Protein AF-A0AAW4CC46-F1 (afdb_monomer)

Mean predicted aligned error: 6.36 Å

Secondary structure (DSSP, 8-state):
----HHHHHHHHHHHHHHHHHHT--SPPPHHHHHHHHHHHS-TTTTS-HHHHHHHHHHHHHHTEEE-TTS-EEE--TTTTTTHHHHHHHHHHHHHHHTT--TT-S-HHHHHHHHHHHTTSS-HHHHHS-TTSPPPPTT-EEEEE-HHHHHHHHHH-----EEGGGGG-TTS-TTT---TTEEEEEEE-HHHHHHT--EEEETTEEEE-BTTEEEEEEE----EE---BSS--TTHHHHTT-SEEEEES-HHHHHHHHHHHHHHH-TT------PPEEE-TTTSPPPSS-GGGEEETTS-----

Solvent-accessible surface area (backbone atoms only — not comparable to full-atom values): 17488 Å² total; per-residue (Å²): 115,85,78,50,76,64,55,53,53,46,54,50,50,31,53,49,48,44,54,58,60,70,69,47,88,63,85,73,53,72,69,54,47,45,49,44,56,33,53,77,56,51,59,62,73,57,50,56,69,65,62,51,50,53,50,45,37,27,50,54,57,52,33,48,40,36,45,64,86,61,44,87,35,70,48,72,41,51,68,75,87,28,48,57,46,46,52,48,50,45,45,49,53,50,38,55,69,68,67,68,56,91,71,64,76,52,70,67,48,51,51,56,59,46,58,48,46,70,83,51,78,33,63,19,38,80,76,43,43,75,84,54,74,84,75,53,93,47,23,34,33,36,75,29,44,51,70,60,42,46,36,34,71,78,70,67,51,76,81,66,47,50,34,69,64,31,60,44,86,90,49,51,73,59,56,35,38,62,61,38,55,48,68,34,31,47,74,35,38,71,49,34,72,75,49,45,55,60,48,86,49,100,90,45,78,43,60,49,56,57,22,18,33,79,43,77,48,78,54,76,83,47,72,49,77,85,66,18,45,44,93,57,36,47,49,28,65,54,63,69,22,80,35,72,42,78,40,75,49,41,67,63,48,50,52,54,50,50,53,54,49,38,71,78,38,71,91,58,88,87,86,87,79,77,72,42,71,42,44,38,65,83,47,74,93,61,99,68,66,61,85,34,48,40,62,47,71,43,61,74,70,42,106

pLDDT: mean 87.3, std 10.01, range [38.78, 96.62]

Sequence (303 aa):
MKFSGRDRIQLLSYQYHINKLQLKTARLSATEQWQLDYCKSPYLFLEEKNTILERLSDIFTNSLDIDAKGEISFKPLIENEHRLARIFTEVFFEAQGKGILDGGPNKQSLEQINAYYKNGEPIGIKMFDESFPNLSDNSLVKFSQKEFINDMHQLGRFRISPASFYKQGSLLKAIKDLEMNRNYRIKAIKEAIRGEQFVDFNAGKAEIINGIIPIEIIMNDYFLFSSCKNISRRMPTDFDANSALIIKDKKQFIERFKNKLLTKHPGWEFIEKDVYYYDPYNDLPTEFNQEFCKHLSYPPVSG

Foldseek 3Di:
DDDDPLLVVLLVVLVVLLVVLVPDPDDDDPLSVLSNVCSVAVLCSLPDLVVLLLQLLLLVLLQWFQDLVRDIDGDPCPPPNNVSVSSNSSSVVNNVSVVNCVPPRPPVSVVLVCLQCVPHRGLLNVVAHPPRDWADLQKWKDFAAPVQLCCCPVVVDDDWDKLVVLCDPVAFLQSNFPLFKDKAWEFQQVCVVVVHQWDADPVGTFGQDSRTGIDMGGHDIDIDDDIASTRTRSCCSRHVGNDMDMGRGNPVVLVVVVVVVCVVVVPDDDDDDAAAADERYPDDDDPPDSSRYGHSSHHDRHD

Nearest PDB structures (foldseek):
  7fii-assembly1_R  TM=3.258E-01  e=4.184E+00  Homo sapiens
  4dxj-assembly2_C  TM=2.266E-01  e=2.666E+00  Trypanosoma cruzi
  5qpj-assembly1_A  TM=2.329E-01  e=5.545E+00  Trypanosoma cruzi

Radius of gyration: 22.14 Å; Cα contacts (8 Å, |Δi|>4): 419; chains: 1; bounding box: 55×42×64 Å

Structure (mmCIF, N/CA/C/O backbone):
data_AF-A0AAW4CC46-F1
#
_entry.id   AF-A0AAW4CC46-F1
#
loop_
_atom_site.group_PDB
_atom_site.id
_atom_site.type_symbol
_atom_site.label_atom_id
_atom_site.label_alt_id
_atom_site.label_comp_id
_atom_site.label_asym_id
_atom_site.label_entity_id
_atom_site.label_seq_id
_atom_site.pdbx_PDB_ins_code
_atom_site.Cartn_x
_atom_site.Cartn_y
_atom_site.Cartn_z
_atom_site.occupancy
_atom_site.B_iso_or_equiv
_atom_site.auth_seq_id
_atom_site.auth_comp_id
_atom_site.auth_asym_id
_atom_site.auth_atom_id
_atom_site.pdbx_PDB_model_num
ATOM 1 N N . MET A 1 1 ? -20.965 -11.903 22.360 1.00 63.69 1 MET A N 1
ATOM 2 C CA . MET A 1 1 ? -19.566 -11.577 22.732 1.00 63.69 1 MET A CA 1
ATOM 3 C C . MET A 1 1 ? -19.549 -11.008 24.154 1.00 63.69 1 MET A C 1
ATOM 5 O O . MET A 1 1 ? -20.411 -10.192 24.456 1.00 63.69 1 MET A O 1
ATOM 9 N N . LYS A 1 2 ? -18.662 -11.452 25.060 1.00 72.62 2 LYS A N 1
ATOM 10 C CA . LYS A 1 2 ? -18.516 -10.834 26.396 1.00 72.62 2 LYS A CA 1
ATOM 11 C C . LYS A 1 2 ? -17.356 -9.840 26.353 1.00 72.62 2 LYS A C 1
ATOM 13 O O . LYS A 1 2 ? -16.212 -10.266 26.278 1.00 72.62 2 LYS A O 1
ATOM 18 N N . PHE A 1 3 ? -17.660 -8.545 26.415 1.00 80.94 3 PHE A N 1
ATOM 19 C CA . PHE A 1 3 ? -16.644 -7.492 26.492 1.00 80.94 3 PHE A CA 1
ATOM 20 C C . PHE A 1 3 ? -15.830 -7.589 27.779 1.00 80.94 3 PHE A C 1
ATOM 22 O O . PHE A 1 3 ? -16.398 -7.723 28.871 1.00 80.94 3 PHE A O 1
ATOM 29 N N . SER A 1 4 ? -14.512 -7.470 27.642 1.00 83.31 4 SER A N 1
ATOM 30 C CA . SER A 1 4 ? -13.588 -7.357 28.762 1.00 83.31 4 SER A CA 1
ATOM 31 C C . SER A 1 4 ? -13.815 -6.047 29.533 1.00 83.31 4 SER A C 1
ATOM 33 O O . SER A 1 4 ? -14.451 -5.106 29.049 1.00 83.31 4 SER A O 1
ATOM 35 N N . GLY A 1 5 ? -13.276 -5.949 30.753 1.00 83.12 5 GLY A N 1
ATOM 36 C CA . GLY A 1 5 ? -13.293 -4.686 31.501 1.00 83.12 5 GLY A CA 1
ATOM 37 C C . GLY A 1 5 ? -12.588 -3.547 30.751 1.00 83.12 5 GLY A C 1
ATOM 38 O O . GLY A 1 5 ? -13.043 -2.408 30.806 1.00 83.12 5 GLY A O 1
ATOM 39 N N . ARG A 1 6 ? -11.528 -3.860 29.992 1.00 82.62 6 ARG A N 1
ATOM 40 C CA . ARG A 1 6 ? -10.796 -2.883 29.172 1.00 82.62 6 ARG A CA 1
ATOM 41 C C . ARG A 1 6 ? -11.622 -2.407 27.979 1.00 82.62 6 ARG A C 1
ATOM 43 O O . ARG A 1 6 ? -11.654 -1.210 27.718 1.00 82.62 6 ARG A O 1
ATOM 50 N N . ASP A 1 7 ? -12.351 -3.312 27.335 1.00 85.88 7 ASP A N 1
ATOM 51 C CA . ASP A 1 7 ? -13.204 -3.000 26.180 1.00 85.88 7 ASP A CA 1
ATOM 52 C C . ASP A 1 7 ? -14.281 -1.978 26.566 1.00 85.88 7 ASP A C 1
ATOM 54 O O . ASP A 1 7 ? -14.523 -1.005 25.856 1.00 85.88 7 ASP A O 1
ATOM 58 N N . ARG A 1 8 ? -14.888 -2.147 27.749 1.00 88.00 8 ARG A N 1
ATOM 59 C CA . ARG A 1 8 ? -15.881 -1.199 28.278 1.00 88.00 8 ARG A CA 1
ATOM 60 C C . ARG A 1 8 ? -15.275 0.172 28.566 1.00 88.00 8 ARG A C 1
ATOM 62 O O . ARG A 1 8 ? -15.899 1.181 28.256 1.00 88.00 8 ARG A O 1
ATOM 69 N N . ILE A 1 9 ? -14.070 0.216 29.138 1.00 89.56 9 ILE A N 1
ATOM 70 C CA . ILE A 1 9 ? -13.352 1.474 29.398 1.00 89.56 9 ILE A CA 1
ATOM 71 C C . ILE A 1 9 ? -13.054 2.201 28.081 1.00 89.56 9 ILE A C 1
ATOM 73 O O . ILE A 1 9 ? -13.243 3.412 27.996 1.00 89.56 9 ILE A O 1
ATOM 77 N N . GLN A 1 10 ? -12.644 1.471 27.045 1.00 90.06 10 GLN A N 1
ATOM 78 C CA . GLN A 1 10 ? -12.365 2.047 25.732 1.00 90.06 10 GLN A CA 1
ATOM 79 C C . GLN A 1 10 ? -13.646 2.560 25.042 1.00 90.06 10 GLN A C 1
ATOM 81 O O . GLN A 1 10 ? -13.651 3.668 24.516 1.00 90.06 10 GLN A O 1
ATOM 86 N N . LEU A 1 11 ? -14.774 1.847 25.128 1.00 91.12 11 LEU A N 1
ATOM 87 C CA . LEU A 1 11 ? -16.059 2.362 24.625 1.00 91.12 11 LEU A CA 1
ATOM 88 C C . LEU A 1 11 ? -16.499 3.647 25.348 1.00 91.12 11 LEU A C 1
ATOM 90 O O . LEU A 1 11 ? -16.974 4.590 24.712 1.00 91.12 11 LEU A O 1
ATOM 94 N N . LEU A 1 12 ? -16.308 3.717 26.670 1.00 92.69 12 LEU A N 1
ATOM 95 C CA . LEU A 1 12 ? -16.566 4.937 27.441 1.00 92.69 12 LEU A CA 1
ATOM 96 C C . LEU A 1 12 ? -15.640 6.085 27.017 1.00 92.69 12 LEU A C 1
ATOM 98 O O . LEU A 1 12 ? -16.081 7.234 26.957 1.00 92.69 12 LEU A O 1
ATOM 102 N N . SER A 1 13 ? -14.378 5.791 26.687 1.00 92.56 13 SER A N 1
ATOM 103 C CA . SER A 1 13 ? -13.433 6.805 26.215 1.00 92.56 13 SER A CA 1
ATOM 104 C C . SER A 1 13 ? -13.829 7.365 24.845 1.00 92.56 13 SER A C 1
ATOM 106 O O . SER A 1 13 ? -13.720 8.579 24.648 1.00 92.56 13 SER A O 1
ATOM 108 N N . TYR A 1 14 ? -14.370 6.541 23.938 1.00 94.50 14 TYR A N 1
ATOM 109 C CA . TYR A 1 14 ? -14.947 7.019 22.677 1.00 94.50 14 TYR A CA 1
ATOM 110 C C . TYR A 1 14 ? -16.154 7.924 22.917 1.00 94.50 14 TYR A C 1
ATOM 112 O O . TYR A 1 14 ? -16.209 9.018 22.358 1.00 94.50 14 TYR A O 1
ATOM 120 N N . GLN A 1 15 ? -17.094 7.524 23.781 1.00 94.56 15 GLN A N 1
ATOM 121 C CA . GLN A 1 15 ? -18.268 8.349 24.084 1.00 94.56 15 GLN A CA 1
ATOM 122 C C . GLN A 1 15 ? -17.869 9.699 24.693 1.00 94.56 15 GLN A C 1
ATO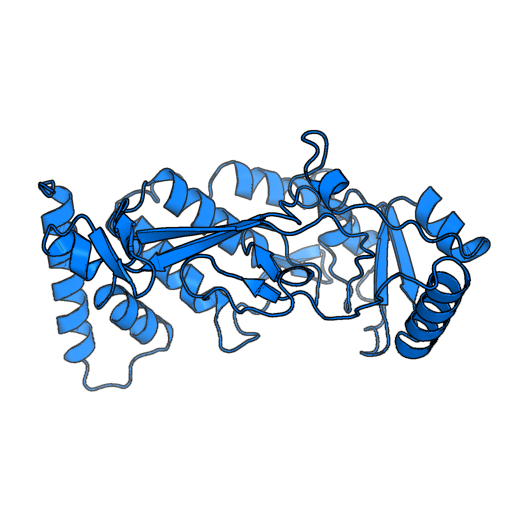M 124 O O . GLN A 1 15 ? -18.422 10.739 24.332 1.00 94.56 15 GLN A O 1
ATOM 129 N N . TYR A 1 16 ? -16.875 9.698 25.583 1.00 94.56 16 TYR A N 1
ATOM 130 C CA . TYR A 1 16 ? -16.306 10.924 26.131 1.00 94.56 16 TYR A CA 1
ATOM 131 C C . TYR A 1 16 ? -15.704 11.817 25.036 1.00 94.56 16 TYR A C 1
ATOM 133 O O . TYR A 1 16 ? -15.977 13.017 25.018 1.00 94.56 16 TYR A O 1
ATOM 141 N N . HIS A 1 17 ? -14.934 11.251 24.099 1.00 93.25 17 HIS A N 1
ATOM 142 C CA . HIS A 1 17 ? -14.365 12.003 22.976 1.00 93.25 17 HIS A CA 1
ATOM 143 C C . HIS A 1 17 ? -15.441 12.581 22.055 1.00 93.25 17 HIS A C 1
ATOM 145 O O . HIS A 1 17 ? -15.350 13.755 21.697 1.00 93.25 17 HIS A O 1
ATOM 151 N N . ILE A 1 18 ? -16.479 11.804 21.727 1.00 95.38 18 ILE A N 1
ATOM 152 C CA . ILE A 1 18 ? -17.626 12.270 20.936 1.00 95.38 18 ILE A CA 1
ATOM 153 C C . ILE A 1 18 ? -18.256 13.490 21.607 1.00 95.38 18 ILE A C 1
ATOM 155 O O . ILE A 1 18 ? -18.346 14.548 20.985 1.00 95.38 18 ILE A O 1
ATOM 159 N N . ASN A 1 19 ? -18.611 13.374 22.890 1.00 95.06 19 ASN A N 1
ATOM 160 C CA . ASN A 1 19 ? -19.242 14.461 23.637 1.00 95.06 19 ASN A CA 1
ATOM 161 C C . ASN A 1 19 ? -18.329 15.694 23.700 1.00 95.06 19 ASN A C 1
ATOM 163 O O . ASN A 1 19 ? -18.763 16.810 23.426 1.00 95.06 19 ASN A O 1
ATOM 167 N N . LYS A 1 20 ? -17.041 15.499 24.010 1.00 94.69 20 LYS A N 1
ATOM 168 C CA . LYS A 1 20 ? -16.050 16.578 24.098 1.00 94.69 20 LYS A CA 1
ATOM 169 C C . LYS A 1 20 ? -15.911 17.344 22.781 1.00 94.69 20 LYS A C 1
ATOM 171 O O . LYS A 1 20 ? -15.826 18.569 22.805 1.00 94.69 20 LYS A O 1
ATOM 176 N N . LEU A 1 21 ? -15.857 16.642 21.648 1.00 93.06 21 LEU A N 1
ATOM 177 C CA . LEU A 1 21 ? -15.690 17.265 20.334 1.00 93.06 21 LEU A CA 1
ATOM 178 C C . LEU A 1 21 ? -16.988 17.905 19.829 1.00 93.06 21 LEU A C 1
ATOM 180 O O . LEU A 1 21 ? -16.927 18.973 19.232 1.00 93.06 21 LEU A O 1
ATOM 184 N N . GLN A 1 22 ? -18.156 17.326 20.119 1.00 91.75 22 GLN A N 1
ATOM 185 C CA . GLN A 1 22 ? -19.454 17.918 19.765 1.00 91.75 22 GLN A CA 1
ATOM 186 C C . GLN A 1 22 ? -19.775 19.194 20.554 1.00 91.75 22 GLN A C 1
ATOM 188 O O . GLN A 1 22 ? -20.479 20.061 20.047 1.00 91.75 22 GLN A O 1
ATOM 193 N N . LEU A 1 23 ? -19.255 19.325 21.778 1.00 91.94 23 LEU A N 1
ATOM 194 C CA . LEU A 1 23 ? -19.418 20.527 22.604 1.00 91.94 23 LEU A CA 1
ATOM 195 C C . LEU A 1 23 ? -18.513 21.690 22.173 1.00 91.94 23 LEU A C 1
ATOM 197 O O . LEU A 1 23 ? -18.671 22.804 22.677 1.00 91.94 23 LEU A O 1
ATOM 201 N N . LYS A 1 24 ? -17.557 21.468 21.261 1.00 90.31 24 LYS A N 1
ATOM 202 C CA . LYS A 1 24 ? -16.747 22.562 20.726 1.00 90.31 24 LYS A CA 1
ATOM 203 C C . LYS A 1 24 ? -17.616 23.466 19.858 1.00 90.31 24 LYS A C 1
ATOM 205 O O . LYS A 1 24 ? -18.160 23.049 18.845 1.00 90.31 24 LYS A O 1
ATOM 210 N N . THR A 1 25 ? -17.692 24.734 20.246 1.00 74.56 25 THR A N 1
ATOM 211 C CA . THR A 1 25 ? -18.362 25.792 19.477 1.00 74.56 25 THR A CA 1
ATOM 212 C C . THR A 1 25 ? -17.530 26.266 18.283 1.00 74.56 25 THR A C 1
ATOM 214 O O . THR A 1 25 ? -18.075 26.807 17.324 1.00 74.56 25 THR A O 1
ATOM 217 N N . ALA A 1 26 ? -16.210 26.058 18.324 1.00 85.81 26 ALA A N 1
ATOM 218 C CA . ALA A 1 26 ? -15.299 26.336 17.220 1.00 85.81 26 ALA A CA 1
ATOM 219 C C . ALA A 1 26 ? -15.309 25.208 16.176 1.00 85.81 26 ALA A C 1
ATOM 221 O O . ALA A 1 26 ? -15.549 24.044 16.498 1.00 85.81 26 ALA A O 1
ATOM 222 N N . ARG A 1 27 ? -14.982 25.550 14.923 1.00 90.69 27 ARG A N 1
ATOM 223 C CA . ARG A 1 27 ? -14.818 24.573 13.838 1.00 90.69 27 ARG A CA 1
ATOM 224 C C . ARG A 1 27 ? -13.721 23.563 14.198 1.00 90.69 27 ARG A C 1
ATOM 226 O O . ARG A 1 27 ? -12.609 23.965 14.533 1.00 90.69 27 ARG A O 1
ATOM 233 N N . LEU A 1 28 ? -14.034 22.272 14.090 1.00 91.88 28 LEU A N 1
ATOM 234 C CA . LEU A 1 28 ? -13.069 21.191 14.299 1.00 91.88 28 LEU A CA 1
ATOM 235 C C . LEU A 1 28 ? -11.972 21.225 13.229 1.00 91.88 28 LEU A C 1
ATOM 237 O O . LEU A 1 28 ? -12.244 21.471 12.049 1.00 91.88 28 LEU A O 1
ATOM 241 N N . SER A 1 29 ? -10.736 20.948 13.640 1.00 91.81 29 SER A N 1
ATOM 242 C CA . SER A 1 29 ? -9.653 20.637 12.703 1.00 91.81 29 SER A CA 1
ATOM 243 C C . SER A 1 29 ? -9.929 19.320 11.963 1.00 91.81 29 SER A C 1
ATOM 245 O O . SER A 1 29 ? -10.740 18.504 12.404 1.00 91.81 29 SER A O 1
ATOM 247 N N . ALA A 1 30 ? -9.235 19.083 10.845 1.00 89.62 30 ALA A N 1
ATOM 248 C CA . ALA A 1 30 ? -9.392 17.848 10.071 1.00 89.62 30 ALA A CA 1
ATOM 249 C C . ALA A 1 30 ? -9.120 16.593 10.922 1.00 89.62 30 ALA A C 1
ATOM 251 O O . ALA A 1 30 ? -9.930 15.671 10.936 1.00 89.62 30 ALA A O 1
ATOM 252 N N . THR A 1 31 ? -8.041 16.599 11.711 1.00 90.88 31 THR A N 1
ATOM 253 C CA . THR A 1 31 ? -7.683 15.504 12.624 1.00 90.88 31 THR A CA 1
ATOM 254 C C . THR A 1 31 ? -8.768 15.241 13.666 1.00 90.88 31 THR A C 1
ATOM 256 O O . THR A 1 31 ? -9.116 14.089 13.913 1.00 90.88 31 THR A O 1
ATOM 259 N N . GLU A 1 32 ? -9.340 16.290 14.261 1.00 93.62 32 GLU A N 1
ATOM 260 C CA . GLU A 1 32 ? -10.426 16.147 15.238 1.00 93.62 32 GLU A CA 1
ATOM 261 C C . GLU A 1 32 ? -11.702 15.608 14.595 1.00 93.62 32 GLU A C 1
ATOM 263 O O . GLU A 1 32 ? -12.385 14.778 15.192 1.00 93.62 32 GLU A O 1
ATOM 268 N N . GLN A 1 33 ? -12.008 16.042 13.372 1.00 94.06 33 GLN A N 1
ATOM 269 C CA . GLN A 1 33 ? -13.139 15.519 12.617 1.00 94.06 33 GLN A CA 1
ATOM 270 C C . GLN A 1 33 ? -12.960 14.021 12.326 1.00 94.06 33 GLN A C 1
ATOM 272 O O . GLN A 1 33 ? -13.878 13.241 12.567 1.00 94.06 33 GLN A O 1
ATOM 277 N N . TRP A 1 34 ? -11.769 13.591 11.900 1.00 94.12 34 TRP A N 1
ATOM 278 C CA . TRP A 1 34 ? -11.472 12.174 11.665 1.00 94.12 34 TRP A CA 1
ATOM 279 C C . TRP A 1 34 ? -11.545 11.335 12.942 1.00 94.12 34 TRP A C 1
ATOM 281 O O . TRP A 1 34 ? -12.131 10.256 12.931 1.00 94.12 34 TRP A O 1
ATOM 291 N N . GLN A 1 35 ? -11.019 11.836 14.064 1.00 95.00 35 GLN A N 1
ATOM 292 C CA . GLN A 1 35 ? -11.146 11.169 15.365 1.00 95.00 35 GLN A CA 1
ATOM 293 C C . GLN A 1 35 ? -12.608 11.045 15.802 1.00 95.00 35 GLN A C 1
ATOM 295 O O . GLN A 1 35 ? -13.017 9.995 16.300 1.00 95.00 35 GLN A O 1
ATOM 300 N N . LEU A 1 36 ? -13.406 12.099 15.604 1.00 95.38 36 LEU A N 1
ATOM 301 C CA . LEU A 1 36 ? -14.836 12.084 15.896 1.00 95.38 36 LEU A CA 1
ATOM 302 C C . LEU A 1 36 ? -15.560 11.028 15.052 1.00 95.38 36 LEU A C 1
ATOM 304 O O . LEU A 1 36 ? -16.352 10.253 15.589 1.00 95.38 36 LEU A O 1
ATOM 308 N N . ASP A 1 37 ? -15.295 10.986 13.749 1.00 93.75 37 ASP A N 1
ATOM 309 C CA . ASP A 1 37 ? -15.943 10.042 12.839 1.00 93.75 37 ASP A CA 1
ATOM 310 C C . ASP A 1 37 ? -15.505 8.597 13.105 1.00 93.75 37 ASP A C 1
ATOM 312 O O . ASP A 1 37 ? -16.347 7.695 13.098 1.00 93.75 37 ASP A O 1
ATOM 316 N N . TYR A 1 38 ? -14.239 8.386 13.474 1.00 95.62 38 TYR A N 1
ATOM 317 C CA . TYR A 1 38 ? -13.755 7.103 13.971 1.00 95.62 38 TYR A CA 1
ATOM 318 C C . TYR A 1 38 ? -14.480 6.668 15.245 1.00 95.62 38 TYR A C 1
ATOM 320 O O . TYR A 1 38 ? -15.003 5.561 15.299 1.00 95.62 38 TYR A O 1
ATOM 328 N N . CYS A 1 39 ? -14.593 7.539 16.255 1.00 95.19 39 CYS A N 1
ATOM 329 C CA . CYS A 1 39 ? -15.273 7.199 17.509 1.00 95.19 39 CYS A CA 1
ATOM 330 C C . CYS A 1 39 ? -16.750 6.823 17.297 1.00 95.19 39 CYS A C 1
ATOM 332 O O . CYS A 1 39 ? -17.277 5.983 18.024 1.00 95.19 39 CYS A O 1
ATOM 334 N N . LYS A 1 40 ? -17.427 7.411 16.298 1.00 92.81 40 LYS A N 1
ATOM 335 C CA . LYS A 1 40 ? -18.813 7.051 15.936 1.00 92.81 40 LYS A CA 1
ATOM 336 C C . LYS A 1 40 ? -18.928 5.668 15.285 1.00 92.81 40 LYS A C 1
ATOM 338 O O . LYS A 1 40 ? -20.020 5.096 15.255 1.00 92.81 40 LYS A O 1
ATOM 343 N N . SER A 1 41 ? -17.843 5.149 14.713 1.00 92.12 41 SER A N 1
ATOM 344 C CA . SER A 1 41 ? -17.806 3.853 14.034 1.00 92.12 41 SER A CA 1
ATOM 345 C C . SER A 1 41 ? -16.407 3.216 14.135 1.00 92.12 41 SER A C 1
ATOM 347 O O . SER A 1 41 ? -15.717 3.113 13.113 1.00 92.12 41 SER A O 1
ATOM 349 N N . PRO A 1 42 ? -15.981 2.776 15.339 1.00 94.75 42 PRO A N 1
ATOM 350 C CA . PRO A 1 42 ? -14.594 2.408 15.626 1.00 94.75 42 PRO A CA 1
ATOM 351 C C . PRO A 1 42 ? -14.278 1.015 15.074 1.00 94.75 42 PRO A C 1
ATOM 353 O O . PRO A 1 42 ? -14.264 0.015 15.785 1.00 94.75 42 PRO A O 1
ATOM 356 N N . TYR A 1 43 ? -14.067 0.933 13.765 1.00 94.31 43 TYR A N 1
ATOM 357 C CA . TYR A 1 43 ? -13.997 -0.331 13.030 1.00 94.31 43 TYR A CA 1
ATOM 358 C C . TYR A 1 43 ? -12.791 -1.217 13.383 1.00 94.31 43 TYR A C 1
ATOM 360 O O . TYR A 1 43 ? -12.787 -2.385 13.015 1.00 94.31 43 TYR A O 1
ATOM 368 N N . LEU A 1 44 ? -11.794 -0.693 14.104 1.00 95.38 44 LEU A N 1
ATOM 369 C CA . LEU A 1 44 ? -10.646 -1.457 14.613 1.00 95.38 44 LEU A CA 1
ATOM 370 C C . LEU A 1 44 ? -10.805 -1.843 16.094 1.00 95.38 44 LEU A C 1
ATOM 372 O O . LEU A 1 44 ? -9.907 -2.445 16.676 1.00 95.38 44 LEU A O 1
ATOM 376 N N . PHE A 1 45 ? -11.935 -1.514 16.726 1.00 95.12 45 PHE A N 1
ATOM 377 C CA . PHE A 1 45 ? -12.149 -1.745 18.155 1.00 95.12 45 PHE A CA 1
ATOM 378 C C . PHE A 1 45 ? -12.013 -3.220 18.553 1.00 95.12 45 PHE A C 1
ATOM 380 O O . PHE A 1 45 ? -11.448 -3.528 19.602 1.00 95.12 45 PHE A O 1
ATOM 387 N N . LEU A 1 46 ? -12.513 -4.129 17.719 1.00 93.94 46 LEU A N 1
ATOM 388 C CA . LEU A 1 46 ? -12.449 -5.571 17.957 1.00 93.94 46 LEU A CA 1
ATOM 389 C C . LEU A 1 46 ? -11.238 -6.241 17.298 1.00 93.94 46 LEU A C 1
ATOM 391 O O . LEU A 1 46 ? -11.119 -7.460 17.372 1.00 93.94 46 LEU A O 1
ATOM 395 N N . GLU A 1 47 ? -10.353 -5.472 16.661 1.00 92.88 47 GLU A N 1
ATOM 396 C CA . GLU A 1 47 ? -9.187 -6.043 16.000 1.00 92.88 47 GLU A CA 1
ATOM 397 C C . GLU A 1 47 ? -8.077 -6.446 16.966 1.00 92.88 47 GLU A C 1
ATOM 399 O O . GLU A 1 47 ? -7.873 -5.859 18.037 1.00 92.88 47 GLU A O 1
ATOM 404 N N . GLU A 1 48 ? -7.303 -7.425 16.511 1.00 91.38 48 GLU A N 1
ATOM 405 C CA . GLU A 1 48 ? -6.117 -7.897 17.197 1.00 91.38 48 GLU A CA 1
ATOM 406 C C . GLU A 1 48 ? -5.026 -6.826 17.219 1.00 91.38 48 GLU A C 1
ATOM 408 O 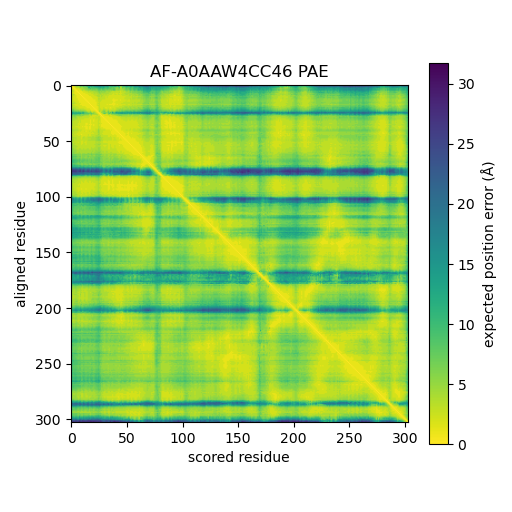O . GLU A 1 48 ? -4.777 -6.098 16.252 1.00 91.38 48 GLU A O 1
ATOM 413 N N . LYS A 1 49 ? -4.311 -6.766 18.344 1.00 90.75 49 LYS A N 1
ATOM 414 C CA . LYS A 1 49 ? -3.260 -5.765 18.582 1.00 90.75 49 LYS A CA 1
ATOM 415 C C . LYS A 1 49 ? -2.178 -5.792 17.504 1.00 90.75 49 LYS A C 1
ATOM 417 O O . LYS A 1 49 ? -1.751 -4.737 17.045 1.00 90.75 49 LYS A O 1
ATOM 422 N N . ASN A 1 50 ? -1.754 -6.990 17.099 1.00 88.81 50 ASN A N 1
ATOM 423 C CA . ASN A 1 50 ? -0.720 -7.158 16.080 1.00 88.81 50 ASN A CA 1
ATOM 424 C C . ASN A 1 50 ? -1.183 -6.610 14.730 1.00 88.81 50 ASN A C 1
ATOM 426 O O . ASN A 1 50 ? -0.429 -5.877 14.102 1.00 88.81 50 ASN A O 1
ATOM 430 N N . THR A 1 51 ? -2.437 -6.854 14.340 1.00 90.06 51 THR A N 1
ATOM 431 C CA . THR A 1 51 ? -2.989 -6.328 13.087 1.00 90.06 51 THR A CA 1
ATOM 432 C C . THR A 1 51 ? -3.013 -4.801 13.068 1.00 90.06 51 THR A C 1
ATOM 434 O O . THR A 1 51 ? -2.691 -4.182 12.056 1.00 90.06 51 THR A O 1
ATOM 437 N N . ILE A 1 52 ? -3.357 -4.169 14.196 1.00 92.12 52 ILE A N 1
ATOM 438 C CA . ILE A 1 52 ? -3.343 -2.704 14.328 1.00 92.12 52 ILE A CA 1
ATOM 439 C C . ILE A 1 52 ? -1.911 -2.162 14.208 1.00 92.12 52 ILE A C 1
ATOM 441 O O . ILE A 1 52 ? -1.692 -1.170 13.515 1.00 92.12 52 ILE A O 1
ATOM 445 N N . LEU A 1 53 ? -0.930 -2.815 14.841 1.00 90.06 53 LEU A N 1
ATOM 446 C CA . LEU A 1 53 ? 0.477 -2.403 14.788 1.00 90.06 53 LEU A CA 1
ATOM 447 C C . LEU A 1 53 ? 1.116 -2.611 13.411 1.00 90.06 53 LEU A C 1
ATOM 449 O O . LEU A 1 53 ? 1.853 -1.741 12.949 1.00 90.06 53 LEU A O 1
ATOM 453 N N . GLU A 1 54 ? 0.833 -3.731 12.748 1.00 88.19 54 GLU A N 1
ATOM 454 C CA . GLU A 1 54 ? 1.263 -3.992 11.370 1.00 88.19 54 GLU A CA 1
ATOM 455 C C . GLU A 1 54 ? 0.690 -2.940 10.424 1.00 88.19 54 GLU A C 1
ATOM 457 O O . GLU A 1 54 ? 1.432 -2.301 9.683 1.00 88.19 54 GLU A O 1
ATOM 462 N N . ARG A 1 55 ? -0.611 -2.659 10.537 1.00 89.94 55 ARG A N 1
ATOM 463 C CA . ARG A 1 55 ? -1.272 -1.614 9.755 1.00 89.94 55 ARG A CA 1
ATOM 464 C C . ARG A 1 55 ? -0.679 -0.228 10.010 1.00 89.94 55 ARG A C 1
ATOM 466 O O . ARG A 1 55 ? -0.476 0.525 9.062 1.00 89.94 55 ARG A O 1
ATOM 473 N N . LEU A 1 56 ? -0.401 0.118 11.269 1.00 89.62 56 LEU A N 1
ATOM 474 C CA . LEU A 1 56 ? 0.233 1.391 11.619 1.00 89.62 56 LEU A CA 1
ATOM 475 C C . LEU A 1 56 ? 1.618 1.509 10.978 1.00 89.62 56 LEU A C 1
ATOM 477 O O . LEU A 1 56 ? 1.946 2.550 10.415 1.00 89.62 56 LEU A O 1
ATOM 481 N N . SER A 1 57 ? 2.405 0.435 11.047 1.00 87.00 57 SER A N 1
ATOM 482 C CA . SER A 1 57 ? 3.728 0.343 10.433 1.00 87.00 57 SER A CA 1
ATOM 483 C C . SER A 1 57 ? 3.671 0.497 8.922 1.00 87.00 57 SER A C 1
ATOM 485 O O . SER A 1 57 ? 4.411 1.311 8.384 1.00 87.00 57 SER A O 1
ATOM 487 N N . ASP A 1 58 ? 2.771 -0.221 8.258 1.00 86.69 58 ASP A N 1
ATOM 488 C CA . ASP A 1 58 ? 2.594 -0.154 6.813 1.00 86.69 58 ASP A CA 1
ATOM 489 C C . ASP A 1 58 ? 2.214 1.259 6.349 1.00 86.69 58 ASP A C 1
ATOM 491 O O . ASP A 1 58 ? 2.816 1.797 5.423 1.00 86.69 58 ASP A O 1
ATOM 495 N N . ILE A 1 59 ? 1.251 1.905 7.018 1.00 87.38 59 ILE A N 1
ATOM 496 C CA . ILE A 1 59 ? 0.862 3.285 6.690 1.00 87.38 59 ILE A CA 1
ATOM 497 C C . ILE A 1 59 ? 2.033 4.230 6.936 1.00 87.38 59 ILE A C 1
ATOM 499 O O . ILE A 1 59 ? 2.325 5.077 6.093 1.00 87.38 59 ILE A O 1
ATOM 503 N N . PHE A 1 60 ? 2.710 4.090 8.077 1.00 85.00 60 PHE A N 1
ATOM 504 C CA . PHE A 1 60 ? 3.837 4.937 8.433 1.00 85.00 60 PHE A CA 1
ATOM 505 C C . PHE A 1 60 ? 4.950 4.838 7.391 1.00 85.00 60 PHE A C 1
ATOM 507 O O . PHE A 1 60 ? 5.328 5.857 6.823 1.00 85.00 60 PHE A O 1
ATOM 514 N N . THR A 1 61 ? 5.427 3.633 7.071 1.00 84.44 61 THR A N 1
ATOM 515 C CA . THR A 1 61 ? 6.523 3.451 6.114 1.00 84.44 61 THR A CA 1
ATOM 516 C C . THR A 1 61 ? 6.127 3.846 4.699 1.00 84.44 61 THR A C 1
ATOM 518 O O . THR A 1 61 ? 6.961 4.393 3.981 1.00 84.44 61 THR A O 1
ATOM 521 N N . ASN A 1 62 ? 4.870 3.659 4.294 1.00 83.50 62 ASN A N 1
ATOM 522 C CA . ASN A 1 62 ? 4.378 4.088 2.978 1.00 83.50 62 ASN A CA 1
ATOM 523 C C . ASN A 1 62 ? 4.189 5.604 2.863 1.00 83.50 62 ASN A C 1
ATOM 525 O O . ASN A 1 62 ? 4.107 6.130 1.754 1.00 83.50 62 ASN A O 1
ATOM 529 N N . SER A 1 63 ? 4.192 6.306 3.994 1.00 82.00 63 SER A N 1
ATOM 530 C CA . SER A 1 63 ? 4.153 7.767 4.055 1.00 82.00 63 SER A CA 1
ATOM 531 C C . SER A 1 63 ? 5.538 8.410 3.981 1.00 82.00 63 SER A C 1
ATOM 533 O O . SER A 1 63 ? 5.629 9.628 3.854 1.00 82.00 63 SER A O 1
ATOM 535 N N . LEU A 1 64 ? 6.612 7.618 4.052 1.00 84.75 64 LEU A N 1
ATOM 536 C CA . LEU A 1 64 ? 7.988 8.106 3.968 1.00 84.75 64 LEU A CA 1
ATOM 537 C C . LEU A 1 64 ? 8.499 8.104 2.521 1.00 84.75 64 LEU A C 1
ATOM 539 O O . LEU A 1 64 ? 8.175 7.222 1.724 1.00 84.75 64 LEU A O 1
ATOM 543 N N . ASP A 1 65 ? 9.363 9.051 2.190 1.00 87.25 65 ASP A N 1
ATOM 544 C CA . ASP A 1 65 ? 10.246 9.009 1.024 1.00 87.25 65 ASP A CA 1
ATOM 545 C C . ASP A 1 65 ? 11.602 9.618 1.387 1.00 87.25 65 ASP A C 1
ATOM 547 O O . ASP A 1 65 ? 11.793 10.153 2.478 1.00 87.25 65 ASP A O 1
ATOM 551 N N . ILE A 1 66 ? 12.554 9.506 0.474 1.00 90.31 66 ILE A N 1
ATOM 552 C CA . ILE A 1 66 ? 13.844 10.172 0.544 1.00 90.31 66 ILE A CA 1
ATOM 553 C C . ILE A 1 66 ? 13.757 11.412 -0.347 1.00 90.31 66 ILE A C 1
ATOM 555 O O . ILE A 1 66 ? 13.460 11.308 -1.542 1.00 90.31 66 ILE A O 1
ATOM 559 N N . ASP A 1 67 ? 13.957 12.591 0.236 1.00 88.50 67 ASP A N 1
ATOM 560 C CA . ASP A 1 67 ? 13.946 13.843 -0.519 1.00 88.50 67 ASP A CA 1
ATOM 561 C C . ASP A 1 67 ? 15.227 14.022 -1.348 1.00 88.50 67 ASP A C 1
ATOM 563 O O . ASP A 1 67 ? 16.066 13.130 -1.417 1.00 88.50 67 ASP A O 1
ATOM 567 N N . ALA A 1 68 ? 15.383 15.159 -2.027 1.00 87.69 68 ALA A N 1
ATOM 568 C CA . ALA A 1 68 ? 16.554 15.406 -2.868 1.00 87.69 68 ALA A CA 1
ATOM 569 C C . ALA A 1 68 ? 17.867 15.597 -2.080 1.00 87.69 68 ALA A C 1
ATOM 571 O O . ALA A 1 68 ? 18.936 15.421 -2.659 1.00 87.69 68 ALA A O 1
ATOM 572 N N . LYS A 1 69 ? 17.784 15.872 -0.771 1.00 89.00 69 LYS A N 1
ATOM 573 C CA . LYS A 1 69 ? 18.925 16.013 0.148 1.00 89.00 69 LYS A CA 1
ATOM 574 C C . LYS A 1 69 ? 19.342 14.689 0.783 1.00 89.00 69 LYS A C 1
ATOM 576 O O . LYS A 1 69 ? 20.333 14.632 1.506 1.00 89.00 69 LYS A O 1
ATOM 581 N N . GLY A 1 70 ? 18.586 13.622 0.537 1.00 89.56 70 GLY A N 1
ATOM 582 C CA . GLY A 1 70 ? 18.814 12.326 1.163 1.00 89.56 70 GLY A CA 1
ATOM 583 C C . GLY A 1 70 ? 18.200 12.219 2.553 1.00 89.56 70 GLY A C 1
ATOM 584 O O . GLY A 1 70 ? 18.502 11.265 3.269 1.00 89.56 70 GLY A O 1
ATOM 585 N N . GLU A 1 71 ? 17.340 13.156 2.942 1.00 91.50 71 GLU A N 1
ATOM 586 C CA . GLU A 1 71 ? 16.645 13.154 4.222 1.00 91.50 71 GLU A CA 1
ATOM 587 C C . GLU A 1 71 ? 15.314 12.405 4.104 1.00 91.50 71 GLU A C 1
ATOM 589 O O . GLU A 1 71 ? 14.678 12.360 3.045 1.00 91.50 71 GLU A O 1
ATOM 594 N N . ILE A 1 72 ? 14.877 11.799 5.210 1.00 89.31 72 ILE A N 1
ATOM 595 C CA . ILE A 1 72 ? 13.541 11.211 5.277 1.00 89.31 72 ILE A CA 1
ATOM 596 C C . ILE A 1 72 ? 12.537 12.355 5.254 1.00 89.31 72 ILE A C 1
ATOM 598 O O . ILE A 1 72 ? 12.466 13.161 6.181 1.00 89.31 72 ILE A O 1
ATOM 602 N N . SER A 1 73 ? 11.719 12.375 4.216 1.00 85.69 73 SER A N 1
ATOM 603 C CA . SER A 1 73 ? 10.578 13.265 4.103 1.00 85.69 73 SER A CA 1
ATOM 604 C C . SER A 1 73 ? 9.294 12.467 4.242 1.00 85.69 73 SER A C 1
ATOM 606 O O . SER A 1 73 ? 9.218 11.283 3.909 1.00 85.69 73 SER A O 1
ATOM 608 N N . PHE A 1 74 ? 8.252 13.124 4.734 1.00 78.81 74 PHE A N 1
ATOM 609 C CA . PHE A 1 74 ? 6.912 12.599 4.561 1.00 78.81 74 PHE A CA 1
ATOM 610 C C . PHE A 1 74 ? 6.457 12.984 3.160 1.00 78.81 74 PHE A C 1
ATOM 612 O O . PHE A 1 74 ? 6.391 14.176 2.842 1.00 78.81 74 PHE A O 1
ATOM 619 N N . LYS A 1 75 ? 6.105 11.994 2.332 1.00 72.31 75 LYS A N 1
ATOM 620 C CA . LYS A 1 75 ? 5.273 12.289 1.164 1.00 72.31 75 LYS A CA 1
ATOM 621 C C . LYS A 1 75 ? 4.024 13.000 1.658 1.00 72.31 75 LYS A C 1
ATOM 623 O O . LYS A 1 75 ? 3.583 12.715 2.778 1.00 72.31 75 LYS A O 1
ATOM 628 N N . PRO A 1 76 ? 3.431 13.901 0.859 1.00 54.22 76 PRO A N 1
ATOM 629 C CA . PRO A 1 76 ? 2.179 14.500 1.251 1.00 54.22 76 PRO A CA 1
ATOM 630 C C . PRO A 1 76 ? 1.192 13.363 1.530 1.00 54.22 76 PRO A C 1
ATOM 632 O O . PRO A 1 76 ? 0.628 12.767 0.620 1.00 54.22 76 PRO A O 1
ATOM 635 N N . LEU A 1 77 ? 0.899 13.127 2.811 1.00 53.03 77 LEU A N 1
ATOM 636 C CA . LEU A 1 77 ? -0.236 12.337 3.312 1.00 53.03 77 LEU A CA 1
ATOM 637 C C . LEU A 1 77 ? -1.598 12.905 2.833 1.00 53.03 77 LEU A C 1
ATOM 639 O O . LEU A 1 77 ? -2.659 12.496 3.305 1.00 53.03 77 LEU A O 1
ATOM 643 N N . ILE A 1 78 ? -1.527 13.913 1.963 1.00 45.25 78 ILE A N 1
ATOM 644 C CA . ILE A 1 78 ? -2.444 14.991 1.637 1.00 45.25 78 ILE A CA 1
ATOM 645 C C . ILE A 1 78 ? -2.914 14.867 0.179 1.00 45.25 78 ILE A C 1
ATOM 647 O O . ILE A 1 78 ? -3.999 15.352 -0.135 1.00 45.25 78 ILE A O 1
ATOM 651 N N . GLU A 1 79 ? -2.174 14.181 -0.701 1.00 49.59 79 GLU A N 1
ATOM 652 C CA . GLU A 1 79 ? -2.682 13.865 -2.041 1.00 49.59 79 GLU A CA 1
ATOM 653 C C . GLU A 1 79 ? -3.825 12.836 -1.942 1.00 49.59 79 GLU A C 1
ATOM 655 O O . GLU A 1 79 ? -3.768 11.903 -1.139 1.00 49.59 79 GLU A O 1
ATOM 660 N N . ASN A 1 80 ? -4.892 13.041 -2.726 1.00 54.59 80 ASN A N 1
ATOM 661 C CA . ASN A 1 80 ? -6.196 12.364 -2.611 1.00 54.59 80 ASN A CA 1
ATOM 662 C C . ASN A 1 80 ? -6.923 12.610 -1.271 1.00 54.59 80 ASN A C 1
ATOM 664 O O . ASN A 1 80 ? -7.107 11.693 -0.469 1.00 54.59 80 ASN A O 1
ATOM 668 N N . GLU A 1 81 ? -7.363 13.852 -1.033 1.00 59.47 81 GLU A N 1
ATOM 669 C CA . GLU A 1 81 ? -8.275 14.215 0.073 1.00 59.47 81 GLU A CA 1
ATOM 670 C C . GLU A 1 81 ? -7.766 13.855 1.482 1.00 59.47 81 GLU A C 1
ATOM 672 O O . GLU A 1 81 ? -8.549 13.527 2.374 1.00 59.47 81 GLU A O 1
ATOM 677 N N . HIS A 1 82 ? -6.451 13.904 1.715 1.00 74.44 82 HIS A N 1
ATOM 678 C CA . HIS A 1 82 ? -5.856 13.540 3.009 1.00 74.44 82 HIS A CA 1
ATOM 679 C C . HIS A 1 82 ? -6.149 12.098 3.469 1.00 74.44 82 HIS A C 1
ATOM 681 O O . HIS A 1 82 ? -6.129 11.803 4.668 1.00 74.44 82 HIS A O 1
ATOM 687 N N . ARG A 1 83 ? -6.421 11.175 2.537 1.00 82.62 83 ARG A N 1
ATOM 688 C CA . ARG A 1 83 ? -6.832 9.799 2.857 1.00 82.62 83 ARG A CA 1
ATOM 689 C C . ARG A 1 83 ? -5.829 9.068 3.750 1.00 82.62 83 ARG A C 1
ATOM 691 O O . ARG A 1 83 ? -6.237 8.472 4.744 1.00 82.62 83 ARG A O 1
ATOM 698 N N . LEU A 1 84 ? -4.532 9.129 3.441 1.00 82.69 84 LEU A N 1
ATOM 699 C CA . LEU A 1 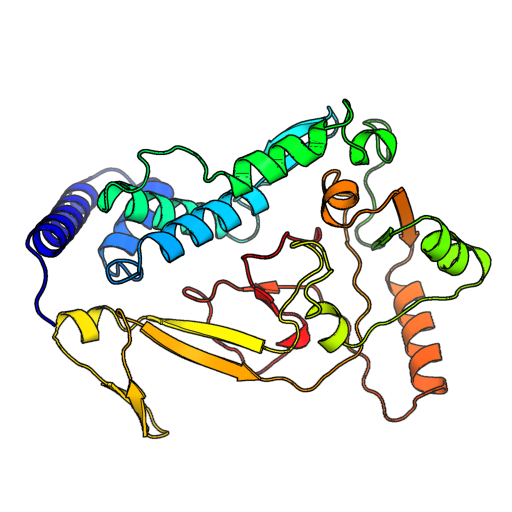84 ? -3.505 8.474 4.262 1.00 82.69 84 LEU A CA 1
ATOM 700 C C . LEU A 1 84 ? -3.362 9.136 5.637 1.00 82.69 84 LEU A C 1
ATOM 702 O O . LEU A 1 84 ? -3.272 8.421 6.632 1.00 82.69 84 LEU A O 1
ATOM 706 N N . ALA A 1 85 ? -3.422 10.473 5.718 1.00 86.12 85 ALA A N 1
ATOM 707 C CA . ALA A 1 85 ? -3.422 11.188 6.999 1.00 86.12 85 ALA A CA 1
ATOM 708 C C . ALA A 1 85 ? -4.608 10.776 7.884 1.00 86.12 85 ALA A C 1
ATOM 710 O O . ALA A 1 85 ? -4.441 10.570 9.090 1.00 86.12 85 ALA A O 1
ATOM 711 N N . ARG A 1 86 ? -5.796 10.623 7.283 1.00 90.19 86 ARG A N 1
ATOM 712 C CA . ARG A 1 86 ? -6.993 10.135 7.968 1.00 90.19 86 ARG A CA 1
ATOM 713 C C . ARG A 1 86 ? -6.765 8.732 8.514 1.00 90.19 86 ARG A C 1
ATOM 715 O O . ARG A 1 86 ? -6.889 8.538 9.717 1.00 90.19 86 ARG A O 1
ATOM 722 N N . ILE A 1 87 ? -6.381 7.773 7.666 1.00 91.00 87 ILE A N 1
ATOM 723 C CA . ILE A 1 87 ? -6.190 6.379 8.100 1.00 91.00 87 ILE A CA 1
ATOM 724 C C . ILE A 1 87 ? -5.090 6.298 9.172 1.00 91.00 87 ILE A C 1
ATOM 726 O O . ILE A 1 87 ? -5.275 5.618 10.178 1.00 91.00 87 ILE A O 1
ATOM 730 N N . PHE A 1 88 ? -3.982 7.034 9.016 1.00 90.75 88 PHE A N 1
ATOM 731 C CA . PHE A 1 88 ? -2.937 7.122 10.040 1.00 90.75 88 PHE A CA 1
ATOM 732 C C . PHE A 1 88 ? -3.502 7.618 11.376 1.00 90.75 88 PHE A C 1
ATOM 734 O O . PHE A 1 88 ? -3.261 7.000 12.408 1.00 90.75 88 PHE A O 1
ATOM 741 N N . THR A 1 89 ? -4.297 8.693 11.353 1.00 91.94 89 THR A N 1
ATOM 742 C CA . THR A 1 89 ? -4.937 9.261 12.549 1.00 91.94 89 THR A CA 1
ATOM 743 C C . THR A 1 89 ? -5.837 8.239 13.243 1.00 91.94 89 THR A C 1
ATOM 745 O O . THR A 1 89 ? -5.750 8.079 14.456 1.00 91.94 89 THR A O 1
ATOM 748 N N . GLU A 1 90 ? -6.681 7.535 12.488 1.00 94.38 90 GLU A N 1
ATOM 749 C CA . GLU A 1 90 ? -7.612 6.529 13.013 1.00 94.38 90 GLU A CA 1
ATOM 750 C C . GLU A 1 90 ? -6.877 5.347 13.658 1.00 94.38 90 GLU A C 1
ATOM 752 O O . GLU A 1 90 ? -7.169 4.964 14.790 1.00 94.38 90 GLU A O 1
ATOM 757 N N . VAL A 1 91 ? -5.885 4.792 12.955 1.00 94.06 91 VAL A N 1
ATOM 758 C CA . VAL A 1 91 ? -5.108 3.636 13.426 1.00 94.06 91 VAL A CA 1
ATOM 759 C C . VAL A 1 91 ? -4.248 4.014 14.631 1.00 94.06 91 VAL A C 1
ATOM 761 O O . VAL A 1 91 ? -4.185 3.259 15.602 1.00 94.06 91 VAL A O 1
ATOM 764 N N . PHE A 1 92 ? -3.618 5.192 14.607 1.00 92.69 92 PHE A N 1
ATOM 765 C CA . PHE A 1 92 ? -2.844 5.703 15.736 1.00 92.69 92 PHE A CA 1
ATOM 766 C C . PHE A 1 92 ? -3.729 5.938 16.964 1.00 92.69 92 PHE A C 1
ATOM 768 O O . PHE A 1 92 ? -3.365 5.534 18.068 1.00 92.69 92 PHE A O 1
ATOM 775 N N . PHE A 1 93 ? -4.907 6.544 16.777 1.00 93.88 93 PHE A N 1
ATOM 776 C CA . PHE A 1 93 ? -5.872 6.773 17.852 1.00 93.88 93 PHE A CA 1
ATOM 777 C C . PHE A 1 93 ? -6.334 5.453 18.482 1.00 93.88 93 PHE A C 1
ATOM 779 O O . PHE A 1 93 ? -6.379 5.340 19.709 1.00 93.88 93 PHE A O 1
ATOM 786 N N . GLU A 1 94 ? -6.601 4.427 17.669 1.00 95.12 94 GLU A N 1
ATOM 787 C CA . GLU A 1 94 ? -6.934 3.097 18.180 1.00 95.12 94 GLU A CA 1
ATOM 788 C C . GLU A 1 94 ? -5.778 2.467 18.963 1.00 95.12 94 GLU A C 1
ATOM 790 O O . GLU A 1 94 ? -5.970 1.977 20.078 1.00 95.12 94 GLU A O 1
ATOM 795 N N . ALA A 1 95 ? -4.566 2.499 18.405 1.00 92.88 95 ALA A N 1
ATOM 796 C CA . ALA A 1 95 ? -3.381 1.944 19.050 1.00 92.88 95 ALA A CA 1
ATOM 797 C C . ALA A 1 95 ? -3.093 2.627 20.400 1.00 92.88 95 ALA A C 1
ATOM 799 O O . ALA A 1 95 ? -2.762 1.961 21.387 1.00 92.88 95 ALA A O 1
ATOM 800 N N . GLN A 1 96 ? -3.278 3.947 20.470 1.00 91.44 96 GLN A N 1
ATOM 801 C CA . GLN A 1 96 ? -3.174 4.708 21.710 1.00 91.44 96 GLN A CA 1
ATOM 802 C C . GLN A 1 96 ? -4.257 4.292 22.712 1.00 91.44 96 GLN A C 1
ATOM 804 O O . GLN A 1 96 ? -3.944 4.015 23.869 1.00 91.44 96 GLN A O 1
ATOM 809 N N . GLY A 1 97 ? -5.515 4.186 22.271 1.00 90.25 97 GLY A N 1
ATOM 810 C CA . GLY A 1 97 ? -6.638 3.760 23.112 1.00 90.25 97 GLY A CA 1
ATOM 811 C C . GLY A 1 97 ? -6.466 2.354 23.698 1.00 90.25 97 GLY A C 1
ATOM 812 O O . GLY A 1 97 ? -6.888 2.102 24.827 1.00 90.25 97 GLY A O 1
ATOM 813 N N . LYS A 1 98 ? -5.788 1.457 22.971 1.00 90.06 98 LYS A N 1
ATOM 814 C CA . LYS A 1 98 ? -5.450 0.101 23.432 1.00 90.06 98 LYS A CA 1
ATOM 815 C C . LYS A 1 98 ? -4.174 0.019 24.280 1.00 90.06 98 LYS A C 1
ATOM 817 O O . LYS A 1 98 ? -3.888 -1.063 24.804 1.00 90.06 98 LYS A O 1
ATOM 822 N N . GLY A 1 99 ? -3.412 1.109 24.404 1.00 89.56 99 GLY A N 1
ATOM 823 C CA . GLY A 1 99 ? -2.126 1.129 25.106 1.00 89.56 99 GLY A CA 1
ATOM 824 C C . GLY A 1 99 ? -1.111 0.164 24.490 1.00 89.56 99 GLY A C 1
ATOM 825 O O . GLY A 1 99 ? -0.486 -0.613 25.203 1.00 89.56 99 GLY A O 1
ATOM 826 N N . ILE A 1 100 ? -1.027 0.120 23.155 1.00 89.06 100 ILE A N 1
ATOM 827 C CA . ILE A 1 100 ? -0.109 -0.781 22.428 1.00 89.06 100 ILE A CA 1
ATOM 828 C C . ILE A 1 100 ? 1.035 -0.039 21.731 1.00 89.06 100 ILE A C 1
ATOM 830 O O . ILE A 1 100 ? 1.794 -0.648 20.987 1.00 89.06 100 ILE A O 1
ATOM 834 N N . LEU A 1 101 ? 1.176 1.263 21.990 1.00 84.81 101 LEU A N 1
ATOM 835 C CA . LEU A 1 101 ? 2.250 2.103 21.448 1.00 84.81 101 LEU A CA 1
ATOM 836 C C . LEU A 1 101 ? 3.539 2.080 22.290 1.00 84.81 101 LEU A C 1
ATOM 838 O O . LEU A 1 101 ? 4.525 2.700 21.896 1.00 84.81 101 LEU A O 1
ATOM 842 N N . ASP A 1 102 ? 3.564 1.347 23.406 1.00 70.81 102 ASP A N 1
ATOM 843 C CA . ASP A 1 102 ? 4.627 1.379 24.429 1.00 70.81 102 ASP A CA 1
ATOM 844 C C . ASP A 1 102 ? 6.003 0.828 23.968 1.00 70.81 102 ASP A C 1
ATOM 846 O O . ASP A 1 102 ? 6.905 0.643 24.780 1.00 70.81 102 ASP A O 1
ATOM 850 N N . GLY A 1 103 ? 6.201 0.584 22.667 1.00 61.59 103 GLY A N 1
ATOM 851 C CA . GLY A 1 103 ? 7.446 0.074 22.076 1.00 61.59 103 GLY A CA 1
ATOM 852 C C . GLY A 1 103 ? 8.033 0.913 20.934 1.00 61.59 103 GLY A C 1
ATOM 853 O O . GLY A 1 103 ? 9.018 0.488 20.335 1.00 61.59 103 GLY A O 1
ATOM 854 N N . GLY A 1 104 ? 7.456 2.079 20.613 1.00 61.34 104 GLY A N 1
ATOM 855 C CA . GLY A 1 104 ? 7.881 2.886 19.462 1.00 61.34 104 GLY A CA 1
ATOM 856 C C . GLY A 1 104 ? 7.509 2.256 18.106 1.00 61.34 104 GLY A C 1
ATOM 857 O O . GLY A 1 104 ? 6.664 1.358 18.055 1.00 61.34 104 GLY A O 1
ATOM 858 N N . PRO A 1 105 ? 8.093 2.729 16.985 1.00 63.41 105 PRO A N 1
ATOM 859 C CA . PRO A 1 105 ? 7.894 2.105 15.681 1.00 63.41 105 PRO A CA 1
ATOM 860 C C . PRO A 1 105 ? 8.285 0.630 15.762 1.00 63.41 105 PRO A C 1
ATOM 862 O O . PRO A 1 105 ? 9.310 0.294 16.360 1.00 63.41 105 PRO A O 1
ATOM 865 N N . ASN A 1 106 ? 7.492 -0.261 15.163 1.00 72.25 106 ASN A N 1
ATOM 866 C CA . ASN A 1 106 ? 7.841 -1.677 15.188 1.00 72.25 106 ASN A CA 1
ATOM 867 C C . ASN A 1 106 ? 9.234 -1.901 14.555 1.00 72.25 106 ASN A C 1
ATOM 869 O O . ASN A 1 106 ? 9.697 -1.130 13.707 1.00 72.25 106 ASN A O 1
ATOM 873 N N . LYS A 1 107 ? 9.909 -2.980 14.968 1.00 78.06 107 LYS A N 1
ATOM 874 C CA . LYS A 1 107 ? 11.265 -3.324 14.506 1.00 78.06 107 LYS A CA 1
ATOM 875 C C . LYS A 1 107 ? 11.389 -3.289 12.978 1.00 78.06 107 LYS A C 1
ATOM 877 O O . LYS A 1 107 ? 12.379 -2.799 12.452 1.00 78.06 107 LYS A O 1
ATOM 882 N N . GLN A 1 108 ? 10.352 -3.748 12.283 1.00 73.69 108 GLN A N 1
ATOM 883 C CA . GLN A 1 108 ? 10.289 -3.783 10.827 1.00 73.69 108 GLN A CA 1
ATOM 884 C C . GLN A 1 108 ? 10.352 -2.387 10.186 1.00 73.69 108 GLN A C 1
ATOM 886 O O . GLN A 1 108 ? 11.063 -2.202 9.202 1.00 73.69 108 GLN A O 1
ATOM 891 N N . SER A 1 109 ? 9.653 -1.395 10.747 1.00 77.69 109 SER A N 1
ATOM 892 C CA . SER A 1 109 ? 9.695 -0.011 10.252 1.00 77.69 109 SER A CA 1
ATOM 893 C C . SER A 1 109 ? 11.092 0.585 10.404 1.00 77.69 109 SER A C 1
ATOM 895 O O . SER A 1 109 ? 11.592 1.239 9.491 1.00 77.69 109 SER A O 1
ATOM 897 N N . LEU A 1 110 ? 11.742 0.324 11.544 1.00 82.88 110 LEU A N 1
ATOM 898 C CA . LEU A 1 110 ? 13.114 0.767 11.797 1.00 82.88 110 LEU A CA 1
ATOM 899 C C . LEU A 1 110 ? 14.109 0.080 10.859 1.00 82.88 110 LEU A C 1
ATOM 901 O O . LEU A 1 110 ? 14.981 0.742 10.307 1.00 82.88 110 LEU A O 1
ATOM 905 N N . GLU A 1 111 ? 13.972 -1.230 10.646 1.00 85.94 111 GLU A N 1
ATOM 906 C CA . GLU A 1 111 ? 14.799 -1.984 9.698 1.00 85.94 111 GLU A CA 1
ATOM 907 C C . GLU A 1 111 ? 14.668 -1.425 8.272 1.00 85.94 111 GLU A C 1
ATOM 909 O O . GLU A 1 111 ? 15.684 -1.253 7.600 1.00 85.94 111 GLU A O 1
ATOM 914 N N . GLN A 1 112 ? 13.456 -1.068 7.834 1.00 82.38 112 GLN A N 1
ATOM 915 C CA . GLN A 1 112 ? 13.236 -0.452 6.522 1.00 82.38 112 GLN A CA 1
ATOM 916 C C . GLN A 1 112 ? 13.884 0.933 6.411 1.00 82.38 112 GLN A C 1
ATOM 918 O O . GLN A 1 112 ? 14.567 1.208 5.430 1.00 82.38 112 GLN A O 1
ATOM 923 N N . ILE A 1 113 ? 13.716 1.791 7.420 1.00 86.38 113 ILE A N 1
ATOM 924 C CA . ILE A 1 113 ? 14.351 3.116 7.442 1.00 86.38 113 ILE A CA 1
ATOM 925 C C . ILE A 1 113 ? 15.878 2.984 7.405 1.00 86.38 113 ILE A C 1
ATOM 927 O O . ILE A 1 113 ? 16.546 3.628 6.597 1.00 86.38 113 ILE A O 1
ATOM 931 N N . ASN A 1 114 ? 16.431 2.103 8.237 1.00 89.56 114 ASN A N 1
ATOM 932 C CA . ASN A 1 114 ? 17.869 1.865 8.304 1.00 89.56 114 ASN A CA 1
ATOM 933 C C . ASN A 1 114 ? 18.421 1.281 6.995 1.00 89.56 114 ASN A C 1
ATOM 935 O O . ASN A 1 114 ? 19.579 1.530 6.659 1.00 89.56 114 ASN A O 1
ATOM 939 N N . ALA A 1 115 ? 17.615 0.535 6.230 1.00 90.31 115 ALA A N 1
ATOM 940 C CA . ALA A 1 115 ? 18.034 -0.022 4.947 1.00 90.31 115 ALA A CA 1
ATOM 941 C C . ALA A 1 115 ? 18.407 1.063 3.923 1.00 90.31 115 ALA A C 1
ATOM 943 O O . ALA A 1 115 ? 19.337 0.850 3.144 1.00 90.31 115 ALA A O 1
ATOM 944 N N . TYR A 1 116 ? 17.759 2.234 3.952 1.00 90.94 116 TYR A N 1
ATOM 945 C CA . TYR A 1 116 ? 18.099 3.348 3.057 1.00 90.94 116 TYR A CA 1
ATOM 946 C C . TYR A 1 116 ? 19.509 3.896 3.301 1.00 90.94 116 TYR A C 1
ATOM 948 O O . TYR A 1 116 ? 20.169 4.310 2.351 1.00 90.94 116 TYR A O 1
ATOM 956 N N . TYR A 1 117 ? 19.984 3.836 4.548 1.00 92.56 117 TYR A N 1
ATOM 957 C CA . TYR A 1 117 ? 21.253 4.427 4.985 1.00 92.56 117 TYR A CA 1
ATOM 958 C C . TYR A 1 117 ? 22.350 3.400 5.289 1.00 92.56 117 TYR A C 1
ATOM 960 O O . TYR A 1 117 ? 23.455 3.765 5.692 1.00 92.56 117 TYR A O 1
ATOM 968 N N . LYS A 1 118 ? 22.079 2.101 5.092 1.00 89.81 118 LYS A N 1
ATOM 969 C CA . LYS A 1 118 ? 22.988 0.999 5.460 1.00 89.81 118 LYS A CA 1
ATOM 970 C C . LYS A 1 118 ? 24.404 1.159 4.890 1.00 89.81 118 LYS A C 1
ATOM 972 O O . LYS A 1 118 ? 25.365 0.749 5.531 1.00 89.81 118 LYS A O 1
ATOM 977 N N . ASN A 1 119 ? 24.523 1.764 3.707 1.00 87.75 119 ASN A N 1
ATOM 978 C CA . ASN A 1 119 ? 25.788 1.986 3.001 1.00 87.75 119 ASN A CA 1
ATOM 979 C C . ASN A 1 119 ? 26.121 3.487 2.851 1.00 87.75 119 ASN A C 1
ATOM 981 O O . ASN A 1 119 ? 26.727 3.894 1.855 1.00 87.75 119 ASN A O 1
ATOM 985 N N . GLY A 1 120 ? 25.696 4.311 3.814 1.00 89.94 120 GLY A N 1
ATOM 986 C CA . GLY A 1 120 ? 25.851 5.765 3.784 1.00 89.94 120 GLY A CA 1
ATOM 987 C C . GLY A 1 120 ? 24.719 6.441 3.014 1.00 89.94 120 GLY A C 1
ATOM 988 O O . GLY A 1 120 ? 23.550 6.226 3.314 1.00 89.94 120 GLY A O 1
ATOM 989 N N . GLU A 1 121 ? 25.064 7.269 2.031 1.00 91.19 121 GLU A N 1
ATOM 990 C CA . GLU A 1 121 ? 24.086 8.000 1.219 1.00 91.19 121 GLU A CA 1
ATOM 991 C C . GLU A 1 121 ? 23.131 7.049 0.453 1.00 91.19 121 GLU A C 1
ATOM 993 O O . GLU A 1 121 ? 23.617 6.101 -0.193 1.00 91.19 121 GLU A O 1
ATOM 998 N N . PRO A 1 122 ? 21.802 7.303 0.477 1.00 93.31 122 PRO A N 1
ATOM 999 C CA . PRO A 1 122 ? 20.811 6.482 -0.215 1.00 93.31 122 PRO A CA 1
ATOM 1000 C C . PRO A 1 122 ? 21.083 6.323 -1.714 1.00 93.31 122 PRO A C 1
ATOM 1002 O O . PRO A 1 122 ? 21.424 7.276 -2.415 1.00 93.31 122 PRO A O 1
ATOM 1005 N N . ILE A 1 123 ? 20.859 5.117 -2.246 1.00 92.75 123 ILE A N 1
ATOM 1006 C CA . ILE A 1 123 ? 21.121 4.793 -3.663 1.00 92.75 123 ILE A CA 1
ATOM 1007 C C . ILE A 1 123 ? 20.340 5.718 -4.607 1.00 92.75 123 ILE A C 1
ATOM 1009 O O . ILE A 1 123 ? 20.871 6.139 -5.632 1.00 92.75 123 ILE A O 1
ATOM 1013 N N . GLY A 1 124 ? 19.103 6.080 -4.258 1.00 92.00 124 GLY A N 1
ATOM 1014 C CA . GLY A 1 124 ? 18.307 6.994 -5.074 1.00 92.00 124 GLY A CA 1
ATOM 1015 C C . GLY A 1 124 ? 18.887 8.395 -5.209 1.00 92.00 124 GLY A C 1
ATOM 1016 O O . GLY A 1 124 ? 18.671 9.000 -6.251 1.00 92.00 124 GLY A O 1
ATOM 1017 N N . ILE A 1 125 ? 19.664 8.878 -4.235 1.00 93.69 125 ILE A N 1
ATOM 1018 C CA . ILE A 1 125 ? 20.387 10.156 -4.345 1.00 93.69 125 ILE A CA 1
ATOM 1019 C C . ILE A 1 125 ? 21.518 10.033 -5.353 1.00 93.69 125 ILE A C 1
ATOM 1021 O O . ILE A 1 125 ? 21.628 10.848 -6.260 1.00 93.69 125 ILE A O 1
ATOM 1025 N N . LYS A 1 126 ? 22.290 8.945 -5.271 1.00 91.62 126 LYS A N 1
ATOM 1026 C CA . LYS A 1 126 ? 23.370 8.658 -6.227 1.00 91.62 126 LYS A CA 1
ATOM 1027 C C . LYS A 1 126 ? 22.864 8.520 -7.663 1.00 91.62 126 LYS A C 1
ATOM 1029 O O . LYS A 1 126 ? 23.603 8.796 -8.601 1.00 91.62 126 LYS A O 1
ATOM 1034 N N . MET A 1 127 ? 21.628 8.048 -7.841 1.00 91.69 127 MET A N 1
ATOM 1035 C CA . MET A 1 127 ? 20.993 7.920 -9.156 1.00 91.69 127 MET A CA 1
ATOM 1036 C C . MET A 1 127 ? 20.338 9.219 -9.639 1.00 91.69 127 MET A C 1
ATOM 1038 O O . MET A 1 127 ? 20.320 9.474 -10.841 1.00 91.69 127 MET A O 1
ATOM 1042 N N . PHE A 1 128 ? 19.773 10.004 -8.722 1.00 92.44 128 PHE A N 1
ATOM 1043 C CA . PHE A 1 128 ? 18.978 11.194 -9.008 1.00 92.44 128 PHE A CA 1
ATOM 1044 C C . PHE A 1 128 ? 19.278 12.268 -7.961 1.00 92.44 128 PHE A C 1
ATOM 1046 O O . PHE A 1 128 ? 18.535 12.431 -6.990 1.00 92.44 128 PHE A O 1
ATOM 1053 N N . ASP A 1 129 ? 20.367 13.002 -8.146 1.00 88.06 129 ASP A N 1
ATOM 1054 C CA . ASP A 1 129 ? 20.727 14.105 -7.255 1.00 88.06 129 ASP A CA 1
ATOM 1055 C C . ASP A 1 129 ? 19.753 15.298 -7.394 1.00 88.06 129 ASP A C 1
ATOM 1057 O O . ASP A 1 129 ? 18.733 15.228 -8.091 1.00 88.06 129 ASP A O 1
ATOM 1061 N N . GLU A 1 130 ? 20.032 16.399 -6.695 1.00 86.00 130 GLU A N 1
ATOM 1062 C CA . GLU A 1 130 ? 19.224 17.625 -6.756 1.00 86.00 130 GLU A CA 1
ATOM 1063 C C . GLU A 1 130 ? 19.215 18.286 -8.145 1.00 86.00 130 GLU A C 1
ATOM 1065 O O . GLU A 1 130 ? 18.295 19.039 -8.460 1.00 86.00 130 GLU A O 1
ATOM 1070 N N . SER A 1 131 ? 20.221 18.011 -8.983 1.00 86.38 131 SER A N 1
ATOM 1071 C CA . SER A 1 131 ? 20.327 18.560 -10.338 1.00 86.38 131 SER A CA 1
ATOM 1072 C C . SER A 1 131 ? 19.479 17.794 -11.354 1.00 86.38 131 SER A C 1
ATOM 1074 O O . SER A 1 131 ? 19.247 18.283 -12.465 1.00 86.38 131 SER A O 1
ATOM 1076 N N . PHE A 1 132 ? 18.999 16.601 -10.988 1.00 88.19 132 PHE A N 1
ATOM 1077 C CA . PHE A 1 132 ? 18.189 15.787 -11.874 1.00 88.19 132 PHE A CA 1
ATOM 1078 C C . PHE A 1 132 ? 16.843 16.477 -12.167 1.00 88.19 132 PHE A C 1
ATOM 1080 O O . PHE A 1 132 ? 16.098 16.799 -11.237 1.00 88.19 132 PHE A O 1
ATOM 1087 N N . PRO A 1 133 ? 16.483 16.692 -13.446 1.00 85.50 133 PRO A N 1
ATOM 1088 C CA . PRO A 1 133 ? 15.277 17.429 -13.791 1.00 85.50 133 PRO A CA 1
ATOM 1089 C C . PRO A 1 133 ? 14.014 16.654 -13.411 1.00 85.50 133 PRO A C 1
ATOM 1091 O O . PRO A 1 133 ? 13.944 15.430 -13.550 1.00 85.50 133 PRO A O 1
ATOM 1094 N N . ASN A 1 134 ? 12.972 17.388 -13.023 1.00 84.75 134 ASN A N 1
ATOM 1095 C CA . ASN A 1 134 ? 11.643 16.806 -12.886 1.00 84.75 134 ASN A CA 1
ATOM 1096 C C . ASN A 1 134 ? 11.203 16.197 -14.220 1.00 84.75 134 ASN A C 1
ATOM 1098 O O . ASN A 1 134 ? 11.380 16.789 -15.290 1.00 84.75 134 ASN A O 1
ATOM 1102 N N . LEU A 1 135 ? 10.638 14.996 -14.147 1.00 87.19 135 LEU A N 1
ATOM 1103 C CA . LEU A 1 135 ? 10.085 14.337 -15.318 1.00 87.19 135 LEU A CA 1
ATOM 1104 C C . LEU A 1 135 ? 8.764 14.994 -15.720 1.00 87.19 135 LEU A C 1
ATOM 1106 O O . LEU A 1 135 ? 8.055 15.556 -14.890 1.00 87.19 135 LEU A O 1
ATOM 1110 N N . SER A 1 136 ? 8.442 14.923 -17.010 1.00 89.44 136 SER A N 1
ATOM 1111 C CA . SER A 1 136 ? 7.124 15.323 -17.497 1.00 89.44 136 SER A CA 1
ATOM 1112 C C . SER A 1 136 ? 6.083 14.256 -17.160 1.00 89.44 136 SER A C 1
ATOM 1114 O O . SER A 1 136 ? 6.410 13.071 -17.123 1.00 89.44 136 SER A O 1
ATOM 1116 N N . ASP A 1 137 ? 4.811 14.645 -17.065 1.00 87.06 137 ASP A N 1
ATOM 1117 C CA . ASP A 1 137 ? 3.686 13.707 -16.882 1.00 87.06 137 ASP A CA 1
ATOM 1118 C C . ASP A 1 137 ? 3.556 12.673 -18.018 1.00 87.06 137 ASP A C 1
ATOM 1120 O O . ASP A 1 137 ? 2.886 11.650 -17.881 1.00 87.06 137 ASP A O 1
ATOM 1124 N N . ASN A 1 138 ? 4.201 12.926 -19.163 1.00 92.06 138 ASN A N 1
ATOM 1125 C CA . ASN A 1 138 ? 4.284 11.986 -20.281 1.00 92.06 138 ASN A CA 1
ATOM 1126 C C . ASN A 1 138 ? 5.472 11.014 -20.156 1.00 92.06 138 ASN A C 1
ATOM 1128 O O . ASN A 1 138 ? 5.795 10.333 -21.126 1.00 92.06 138 ASN A O 1
ATOM 1132 N N . SER A 1 139 ? 6.147 10.954 -19.008 1.00 94.50 139 SER A N 1
ATOM 1133 C CA . SER A 1 139 ? 7.271 10.049 -18.776 1.00 94.50 139 SER A CA 1
ATOM 1134 C C . SER A 1 139 ? 6.877 8.846 -17.915 1.00 94.50 139 SER A C 1
ATOM 1136 O O . SER A 1 139 ? 5.958 8.910 -17.104 1.00 94.50 139 SER A O 1
ATOM 1138 N N . LEU A 1 140 ? 7.595 7.736 -18.083 1.00 94.81 140 LEU A N 1
ATOM 1139 C CA . LEU A 1 140 ? 7.556 6.581 -17.185 1.00 94.81 140 LEU A CA 1
ATOM 1140 C C . LEU A 1 140 ? 8.970 6.240 -16.715 1.00 94.81 140 LEU A C 1
ATOM 1142 O O . LEU A 1 140 ? 9.942 6.413 -17.454 1.00 94.81 140 LEU A O 1
ATOM 1146 N N . VAL A 1 141 ? 9.075 5.685 -15.512 1.00 95.06 141 VAL A N 1
ATOM 1147 C CA . VAL A 1 141 ? 10.330 5.224 -14.918 1.00 95.06 141 VAL A CA 1
ATOM 1148 C C . VAL A 1 141 ? 10.217 3.752 -14.557 1.00 95.06 141 VAL A C 1
ATOM 1150 O O . VAL A 1 141 ? 9.305 3.337 -13.843 1.00 95.06 141 VAL A O 1
ATOM 1153 N N . LYS A 1 142 ? 11.167 2.943 -15.021 1.00 95.19 142 LYS A N 1
ATOM 1154 C CA . LYS A 1 142 ? 11.299 1.541 -14.619 1.00 95.19 142 LYS A CA 1
ATOM 1155 C C . LYS A 1 142 ? 12.584 1.361 -13.828 1.00 95.19 142 LYS A C 1
ATOM 1157 O O . LYS A 1 142 ? 13.662 1.492 -14.394 1.00 95.19 142 LYS A O 1
ATOM 1162 N N . PHE A 1 143 ? 12.464 1.015 -12.552 1.00 93.94 143 PHE A N 1
ATOM 1163 C CA . PHE A 1 143 ? 13.591 0.624 -11.704 1.00 93.94 143 PHE A CA 1
ATOM 1164 C C . PHE A 1 143 ? 13.851 -0.877 -11.843 1.00 93.94 143 PHE A C 1
ATOM 1166 O O . PHE A 1 143 ? 12.909 -1.675 -11.820 1.00 93.94 143 PHE A O 1
ATOM 1173 N N . SER A 1 144 ? 15.111 -1.268 -12.032 1.00 93.81 144 SER A N 1
ATOM 1174 C CA . SER A 1 144 ? 15.520 -2.676 -12.041 1.00 93.81 144 SER A CA 1
ATOM 1175 C C . SER A 1 144 ? 17.038 -2.826 -11.895 1.00 93.81 144 SER A C 1
ATOM 1177 O O . SER A 1 144 ? 17.772 -1.848 -11.746 1.00 93.81 144 SER A O 1
ATOM 1179 N N . GLN A 1 145 ? 17.518 -4.065 -11.956 1.00 93.75 145 GLN A N 1
ATOM 1180 C CA . GLN A 1 145 ? 18.943 -4.346 -12.072 1.00 93.75 145 GLN A CA 1
ATOM 1181 C C . GLN A 1 145 ? 19.454 -3.946 -13.464 1.00 93.75 145 GLN A C 1
ATOM 1183 O O . GLN A 1 145 ? 18.741 -4.027 -14.470 1.00 93.75 145 GLN A O 1
ATOM 1188 N N . LYS A 1 146 ? 20.708 -3.497 -13.513 1.00 95.00 146 LYS A N 1
ATOM 1189 C CA . LYS A 1 146 ? 21.371 -2.924 -14.688 1.00 95.00 146 LYS A CA 1
ATOM 1190 C C . LYS A 1 146 ? 21.331 -3.838 -15.907 1.00 95.00 146 LYS A C 1
ATOM 1192 O O . LYS A 1 146 ? 21.120 -3.336 -17.005 1.00 95.00 146 LYS A O 1
ATOM 1197 N N . GLU A 1 147 ? 21.499 -5.149 -15.741 1.00 95.12 147 GLU A N 1
ATOM 1198 C CA . GLU A 1 147 ? 21.378 -6.106 -16.850 1.00 95.12 147 GLU A CA 1
ATOM 1199 C C . GLU A 1 147 ? 20.012 -6.039 -17.546 1.00 95.12 147 GLU A C 1
ATOM 1201 O O . GLU A 1 147 ? 19.952 -5.910 -18.767 1.00 95.12 147 GLU A O 1
ATOM 1206 N N . PHE A 1 148 ? 18.915 -6.016 -16.784 1.00 94.88 148 PHE A N 1
ATOM 1207 C CA . PHE A 1 148 ? 17.568 -5.946 -17.345 1.00 94.88 148 PHE A CA 1
ATOM 1208 C C . PHE A 1 148 ? 17.288 -4.582 -17.979 1.00 94.88 148 PHE A C 1
ATOM 1210 O O . PHE A 1 148 ? 16.632 -4.506 -19.017 1.00 94.88 148 PHE A O 1
ATOM 1217 N N . ILE A 1 149 ? 17.794 -3.496 -17.382 1.00 96.56 149 ILE A N 1
ATOM 1218 C CA . ILE A 1 149 ? 17.685 -2.149 -17.962 1.00 96.56 149 ILE A CA 1
ATOM 1219 C C . ILE A 1 149 ? 18.460 -2.053 -19.279 1.00 96.56 149 ILE A C 1
ATOM 1221 O O . ILE A 1 149 ? 17.940 -1.493 -20.243 1.00 96.56 149 ILE A O 1
ATOM 1225 N N . ASN A 1 150 ? 19.658 -2.633 -19.357 1.00 96.38 150 ASN A N 1
ATOM 1226 C CA . ASN A 1 150 ? 20.442 -2.670 -20.588 1.00 96.38 150 ASN A CA 1
ATOM 1227 C C . ASN A 1 150 ? 19.715 -3.436 -21.697 1.00 96.38 150 ASN A C 1
ATOM 1229 O O . ASN A 1 150 ? 19.640 -2.936 -22.817 1.00 96.38 150 ASN A O 1
ATOM 1233 N N . ASP A 1 151 ? 19.121 -4.588 -21.385 1.00 96.56 151 ASP A N 1
ATOM 1234 C CA . ASP A 1 151 ? 18.317 -5.360 -22.337 1.00 96.56 151 ASP A CA 1
ATOM 1235 C C . ASP A 1 151 ? 17.109 -4.564 -22.856 1.00 96.56 151 ASP A C 1
ATOM 1237 O O . ASP A 1 151 ? 16.836 -4.543 -24.062 1.00 96.56 151 ASP A O 1
ATOM 1241 N N . MET A 1 152 ? 16.405 -3.854 -21.969 1.00 95.88 152 MET A N 1
ATOM 1242 C CA . MET A 1 152 ? 15.294 -2.982 -22.359 1.00 95.88 152 MET A CA 1
ATOM 1243 C C . MET A 1 152 ? 15.764 -1.820 -23.242 1.00 95.88 152 MET A C 1
ATOM 1245 O O . MET A 1 152 ? 15.145 -1.539 -24.267 1.00 95.88 152 MET A O 1
ATOM 1249 N N . HIS A 1 153 ? 16.860 -1.160 -22.867 1.00 96.31 153 HIS A N 1
ATOM 1250 C CA . HIS A 1 153 ? 17.352 0.038 -23.542 1.00 96.31 153 HIS A CA 1
ATOM 1251 C C . HIS A 1 153 ? 18.010 -0.263 -24.895 1.00 96.31 153 HIS A C 1
ATOM 1253 O O . HIS A 1 153 ? 17.720 0.400 -25.886 1.00 96.31 153 HIS A O 1
ATOM 1259 N N . GLN A 1 154 ? 18.903 -1.253 -24.946 1.00 96.50 154 GLN A N 1
ATOM 1260 C CA . GLN A 1 154 ? 19.719 -1.540 -26.129 1.00 96.50 154 GLN A CA 1
ATOM 1261 C C . GLN A 1 154 ? 19.012 -2.469 -27.116 1.00 96.50 154 GLN A C 1
ATOM 1263 O O . GLN A 1 154 ? 19.180 -2.322 -28.324 1.00 96.50 154 GLN A O 1
ATOM 1268 N N . LEU A 1 155 ? 18.235 -3.432 -26.610 1.00 95.94 155 LEU A N 1
ATOM 1269 C CA . LEU A 1 155 ? 17.643 -4.497 -27.425 1.00 95.94 155 LEU A CA 1
ATOM 1270 C C . LEU A 1 155 ? 16.118 -4.386 -27.543 1.00 95.94 155 LEU A C 1
ATOM 1272 O O . LEU A 1 155 ? 15.511 -5.164 -28.278 1.00 95.94 155 LEU A O 1
ATOM 1276 N N . GLY A 1 156 ? 15.482 -3.469 -26.803 1.00 93.06 156 GLY A N 1
ATOM 1277 C CA . GLY A 1 156 ? 14.023 -3.384 -26.730 1.00 93.06 156 GLY A CA 1
ATOM 1278 C C . GLY A 1 156 ? 13.384 -4.625 -26.100 1.00 93.06 156 GLY A C 1
ATOM 1279 O O . GLY A 1 156 ? 12.234 -4.947 -26.402 1.00 93.06 156 GLY A O 1
ATOM 1280 N N . ARG A 1 157 ? 14.126 -5.367 -25.264 1.00 93.69 157 ARG A N 1
ATOM 1281 C CA . ARG A 1 157 ? 13.656 -6.606 -24.630 1.00 93.69 157 ARG A CA 1
ATOM 1282 C C . ARG A 1 157 ? 13.033 -6.303 -23.276 1.00 93.69 157 ARG A C 1
ATOM 1284 O O . ARG A 1 157 ? 13.717 -6.197 -22.265 1.00 93.69 157 ARG A O 1
ATOM 1291 N N . PHE A 1 158 ? 11.713 -6.188 -23.264 1.00 93.12 158 PHE A N 1
ATOM 1292 C CA . PHE A 1 158 ? 10.937 -5.956 -22.051 1.00 93.12 158 PHE A CA 1
ATOM 1293 C C . PHE A 1 158 ? 10.408 -7.272 -21.488 1.00 93.12 158 PHE A C 1
ATOM 1295 O O . PHE A 1 158 ? 9.742 -8.039 -22.185 1.00 93.12 158 PHE A O 1
ATOM 1302 N N . ARG A 1 159 ? 10.685 -7.517 -20.206 1.00 89.31 159 ARG A N 1
ATOM 1303 C CA . ARG A 1 159 ? 10.125 -8.647 -19.466 1.00 89.31 159 ARG A CA 1
ATOM 1304 C C . ARG A 1 159 ? 8.773 -8.261 -18.871 1.00 89.31 159 ARG A C 1
ATOM 1306 O O . ARG A 1 159 ? 8.670 -7.264 -18.158 1.00 89.31 159 ARG A O 1
ATOM 1313 N N . ILE A 1 160 ? 7.781 -9.108 -19.113 1.00 90.94 160 ILE A N 1
A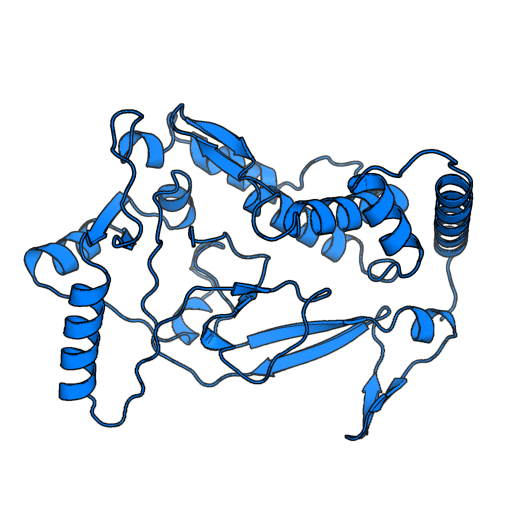TOM 1314 C CA . ILE A 1 160 ? 6.536 -9.174 -18.345 1.00 90.94 160 ILE A CA 1
ATOM 1315 C C . ILE A 1 160 ? 6.559 -10.456 -17.519 1.00 90.94 160 ILE A C 1
ATOM 1317 O O . ILE A 1 160 ? 7.138 -11.457 -17.948 1.00 90.94 160 ILE A O 1
ATOM 1321 N N . SER A 1 161 ? 5.968 -10.422 -16.333 1.00 89.81 161 SER A N 1
ATOM 1322 C CA . SER A 1 161 ? 5.907 -11.578 -15.436 1.00 89.81 161 SER A CA 1
ATOM 1323 C C . SER A 1 161 ? 4.451 -11.878 -15.092 1.00 89.81 161 SER A C 1
ATOM 1325 O O . SER A 1 161 ? 3.661 -10.933 -15.021 1.00 89.81 161 SER A O 1
ATOM 1327 N N . PRO A 1 162 ? 4.088 -13.156 -14.887 1.00 91.56 162 PRO A N 1
ATOM 1328 C CA . PRO A 1 162 ? 2.761 -13.494 -14.395 1.00 91.56 162 PRO A CA 1
ATOM 1329 C C . PRO A 1 162 ? 2.591 -12.969 -12.963 1.00 91.56 162 PRO A C 1
ATOM 1331 O O . PRO A 1 162 ? 3.556 -12.928 -12.196 1.00 91.56 162 PRO A O 1
ATOM 1334 N N . ALA A 1 163 ? 1.375 -12.590 -12.590 1.00 88.62 163 ALA A N 1
ATOM 1335 C CA . ALA A 1 163 ? 1.003 -12.125 -11.260 1.00 88.62 163 ALA A CA 1
ATOM 1336 C C . ALA A 1 163 ? 1.390 -13.157 -10.188 1.00 88.62 163 ALA A C 1
ATOM 1338 O O . ALA A 1 163 ? 1.875 -12.802 -9.112 1.00 88.62 163 ALA A O 1
ATOM 1339 N N . SER A 1 164 ? 1.293 -14.449 -10.510 1.00 88.19 164 SER A N 1
ATOM 1340 C CA . SER A 1 164 ? 1.716 -15.543 -9.630 1.00 88.19 164 SER A CA 1
ATOM 1341 C C . SER A 1 164 ? 3.211 -15.549 -9.278 1.00 88.19 164 SER A C 1
ATOM 1343 O O . SER A 1 164 ? 3.576 -16.033 -8.203 1.00 88.19 164 SER A O 1
ATOM 1345 N N . PHE A 1 165 ? 4.083 -14.966 -10.112 1.00 85.75 165 PHE A N 1
ATOM 1346 C CA . PHE A 1 165 ? 5.515 -14.833 -9.815 1.00 85.75 165 PHE A CA 1
ATOM 1347 C C . PHE A 1 165 ? 5.749 -14.011 -8.542 1.00 85.75 165 PHE A C 1
ATOM 1349 O O . PHE A 1 165 ? 6.600 -14.360 -7.725 1.00 85.75 165 PHE A O 1
ATOM 1356 N N . TYR A 1 166 ? 4.955 -12.960 -8.331 1.00 79.75 166 TYR A N 1
ATOM 1357 C CA . TYR A 1 166 ? 5.129 -12.023 -7.218 1.00 79.75 166 TYR A CA 1
ATOM 1358 C C . TYR A 1 166 ? 4.695 -12.588 -5.856 1.00 79.75 166 TYR A C 1
ATOM 1360 O O . TYR A 1 166 ? 4.983 -11.994 -4.820 1.00 79.75 166 TYR A O 1
ATOM 1368 N N . LYS A 1 167 ? 4.088 -13.783 -5.825 1.00 75.44 167 LYS A N 1
ATOM 1369 C CA . LYS A 1 167 ? 3.749 -14.495 -4.581 1.00 75.44 167 LYS A CA 1
ATOM 1370 C C . LYS A 1 167 ? 4.946 -15.222 -3.948 1.00 75.44 167 LYS A C 1
ATOM 1372 O O . LYS A 1 167 ? 4.845 -15.680 -2.807 1.00 75.44 167 LYS A O 1
ATOM 1377 N N . GLN A 1 168 ? 6.065 -15.368 -4.663 1.00 72.69 168 GLN A N 1
ATOM 1378 C CA . GLN A 1 168 ? 7.205 -16.177 -4.219 1.00 72.69 168 GLN A CA 1
ATOM 1379 C C . GLN A 1 168 ? 7.882 -15.596 -2.964 1.00 72.69 168 GLN A C 1
ATOM 1381 O O . GLN A 1 168 ? 8.204 -14.413 -2.892 1.00 72.69 168 GLN A O 1
ATOM 1386 N N . GLY A 1 169 ? 8.122 -16.449 -1.959 1.00 58.78 169 GLY A N 1
ATOM 1387 C CA . GLY A 1 169 ? 8.628 -16.041 -0.639 1.00 58.78 169 GLY A CA 1
ATOM 1388 C C . GLY A 1 169 ? 10.075 -15.535 -0.602 1.00 58.78 169 GLY A C 1
ATOM 1389 O O . GLY A 1 169 ? 10.485 -14.991 0.417 1.00 58.78 169 GLY A O 1
ATOM 1390 N N . SER A 1 170 ? 10.836 -15.695 -1.688 1.00 59.31 170 SER A N 1
ATOM 1391 C CA . SER A 1 170 ? 12.208 -15.191 -1.836 1.00 59.31 170 SER A CA 1
ATOM 1392 C C . SER A 1 170 ? 12.284 -13.713 -2.238 1.00 59.31 170 SER A C 1
ATOM 1394 O O . SER A 1 170 ? 13.377 -13.151 -2.270 1.00 59.31 170 SER A O 1
ATOM 1396 N N . LEU A 1 171 ? 11.151 -13.085 -2.565 1.00 66.25 171 LEU A N 1
ATOM 1397 C CA . LEU A 1 171 ? 11.086 -11.694 -3.004 1.00 66.25 171 LEU A CA 1
ATOM 1398 C C . LEU A 1 171 ? 11.044 -10.732 -1.806 1.00 66.25 171 LEU A C 1
ATOM 1400 O O . LEU A 1 171 ? 10.451 -11.031 -0.767 1.00 66.25 171 LEU A O 1
ATOM 1404 N N . LEU A 1 172 ? 11.653 -9.550 -1.961 1.00 65.62 172 LEU A N 1
ATOM 1405 C CA . LEU A 1 172 ? 11.582 -8.467 -0.971 1.00 65.62 172 LEU A CA 1
ATOM 1406 C C . LEU A 1 172 ? 10.126 -8.075 -0.696 1.00 65.62 172 LEU A C 1
ATOM 1408 O O . LEU A 1 172 ? 9.297 -8.158 -1.596 1.00 65.62 172 LEU A O 1
ATOM 1412 N N . LYS A 1 173 ? 9.808 -7.574 0.509 1.00 68.38 173 LYS A N 1
ATOM 1413 C CA . LYS A 1 173 ? 8.433 -7.159 0.877 1.00 68.38 173 LYS A CA 1
ATOM 1414 C C . LYS A 1 173 ? 7.810 -6.192 -0.140 1.00 68.38 173 LYS A C 1
ATOM 1416 O O . LYS A 1 173 ? 6.615 -6.279 -0.378 1.00 68.38 173 LYS A O 1
ATOM 1421 N N . ALA A 1 174 ? 8.604 -5.301 -0.737 1.00 60.69 174 ALA A N 1
ATOM 1422 C CA . ALA A 1 174 ? 8.123 -4.351 -1.742 1.00 60.69 174 ALA A CA 1
ATOM 1423 C C . ALA A 1 174 ? 7.771 -4.995 -3.095 1.00 60.69 174 ALA A C 1
ATOM 1425 O O . ALA A 1 174 ? 6.994 -4.435 -3.861 1.00 60.69 174 ALA A O 1
ATOM 1426 N N . ILE A 1 175 ? 8.362 -6.156 -3.390 1.00 63.75 175 ILE A N 1
ATOM 1427 C CA . ILE A 1 175 ? 8.141 -6.930 -4.617 1.00 63.75 175 ILE A CA 1
ATOM 1428 C C . ILE A 1 175 ? 7.079 -8.007 -4.383 1.00 63.75 175 ILE A C 1
ATOM 1430 O O . ILE A 1 175 ? 6.321 -8.337 -5.293 1.00 63.75 175 ILE A O 1
ATOM 1434 N N . LYS A 1 176 ? 7.040 -8.570 -3.173 1.00 71.75 176 LYS A N 1
ATOM 1435 C CA . LYS A 1 176 ? 6.053 -9.559 -2.771 1.00 71.75 176 LYS A CA 1
ATOM 1436 C C . LYS A 1 176 ? 4.690 -8.896 -2.797 1.00 71.75 176 LYS A C 1
ATOM 1438 O O . LYS A 1 176 ? 4.457 -7.978 -2.027 1.00 71.75 176 LYS A O 1
ATOM 1443 N N . ASP A 1 177 ? 3.798 -9.393 -3.632 1.00 68.94 177 ASP A N 1
ATOM 1444 C CA . ASP A 1 177 ? 2.439 -8.882 -3.735 1.00 68.94 177 ASP A CA 1
ATOM 1445 C C . ASP A 1 177 ? 1.482 -10.060 -3.931 1.00 68.94 177 ASP A C 1
ATOM 1447 O O . ASP A 1 177 ? 1.792 -11.054 -4.596 1.00 68.94 177 ASP A O 1
ATOM 1451 N N . LEU A 1 178 ? 0.312 -9.973 -3.308 1.00 76.56 178 LEU A N 1
ATOM 1452 C CA . LEU A 1 178 ? -0.780 -10.910 -3.519 1.00 76.56 178 LEU A CA 1
ATOM 1453 C C . LEU A 1 178 ? -1.567 -10.472 -4.755 1.00 76.56 178 LEU A C 1
ATOM 1455 O O . LEU A 1 178 ? -2.771 -10.273 -4.688 1.00 76.56 178 LEU A O 1
ATOM 1459 N N . GLU A 1 179 ? -0.894 -10.358 -5.904 1.00 80.56 179 GLU A N 1
ATOM 1460 C CA . GLU A 1 179 ? -1.447 -9.773 -7.137 1.00 80.56 179 GLU A CA 1
ATOM 1461 C C . GLU A 1 179 ? -2.774 -10.410 -7.575 1.00 80.56 179 GLU A C 1
ATOM 1463 O O . GLU A 1 179 ? -3.587 -9.724 -8.167 1.00 80.56 179 GLU A O 1
ATOM 1468 N N . MET A 1 180 ? -3.060 -11.665 -7.216 1.00 85.69 180 MET A N 1
ATOM 1469 C CA . MET A 1 180 ? -4.311 -12.351 -7.579 1.00 85.69 180 MET A CA 1
ATOM 1470 C C . MET A 1 180 ? -5.377 -12.388 -6.470 1.00 85.69 180 MET A C 1
ATOM 1472 O O . MET A 1 180 ? -6.455 -12.924 -6.701 1.00 85.69 180 MET A O 1
ATOM 1476 N N . ASN A 1 181 ? -5.089 -11.897 -5.261 1.00 88.56 181 ASN A N 1
ATOM 1477 C CA . ASN A 1 181 ? -6.012 -11.979 -4.127 1.00 88.56 181 ASN A CA 1
ATOM 1478 C C . ASN A 1 181 ? -6.240 -10.572 -3.562 1.00 88.56 181 ASN A C 1
ATOM 1480 O O . ASN A 1 181 ? -5.289 -9.853 -3.249 1.00 88.56 181 ASN A O 1
ATOM 1484 N N . ARG A 1 182 ? -7.501 -10.162 -3.421 1.00 89.50 182 ARG A N 1
ATOM 1485 C CA . ARG A 1 182 ? -7.876 -8.883 -2.804 1.00 89.50 182 ARG A CA 1
ATOM 1486 C C . ARG A 1 182 ? -8.730 -9.160 -1.585 1.00 89.50 182 ARG A C 1
ATOM 1488 O O . ARG A 1 182 ? -9.853 -9.639 -1.696 1.00 89.50 182 ARG A O 1
ATOM 1495 N N . ASN A 1 183 ? -8.166 -8.861 -0.423 1.00 91.06 183 ASN A N 1
ATOM 1496 C CA . ASN A 1 183 ? -8.840 -9.023 0.856 1.00 91.06 183 ASN A CA 1
ATOM 1497 C C . ASN A 1 183 ? -9.464 -7.696 1.277 1.00 91.06 183 ASN A C 1
ATOM 1499 O O . ASN A 1 183 ? -8.745 -6.709 1.438 1.00 91.06 183 ASN A O 1
ATOM 1503 N N . TYR A 1 184 ? -10.775 -7.698 1.480 1.00 92.31 184 TYR A N 1
ATOM 1504 C CA . TYR A 1 184 ? -11.574 -6.594 1.995 1.00 92.31 184 TYR A CA 1
ATOM 1505 C C . TYR A 1 184 ? -12.183 -6.971 3.348 1.00 92.31 184 TYR A C 1
ATOM 1507 O O . TYR A 1 184 ? -12.332 -8.145 3.690 1.00 92.31 184 TYR A O 1
ATOM 1515 N N . ARG A 1 185 ? -12.515 -5.957 4.143 1.00 93.38 185 ARG A N 1
ATOM 1516 C CA . ARG A 1 185 ? -13.013 -6.071 5.514 1.00 93.38 185 ARG A CA 1
ATOM 1517 C C . ARG A 1 185 ? -14.207 -5.138 5.675 1.00 93.38 185 ARG A C 1
ATOM 1519 O O . ARG A 1 185 ? -14.059 -3.989 6.091 1.00 93.38 185 ARG A O 1
ATOM 1526 N N . ILE A 1 186 ? -15.397 -5.627 5.327 1.00 92.38 186 ILE A N 1
ATOM 1527 C CA . ILE A 1 186 ? -16.624 -4.835 5.468 1.00 92.38 186 ILE A CA 1
ATOM 1528 C C . ILE A 1 186 ? -16.894 -4.615 6.955 1.00 92.38 186 ILE A C 1
ATOM 1530 O O . ILE A 1 186 ? -16.924 -5.561 7.737 1.00 92.38 186 ILE A O 1
ATOM 1534 N N . LYS A 1 187 ? -17.096 -3.358 7.349 1.00 93.31 187 LYS A N 1
ATOM 1535 C CA . LYS A 1 187 ? -17.340 -2.965 8.740 1.00 93.31 187 LYS A CA 1
ATOM 1536 C C . LYS A 1 187 ? -18.698 -3.503 9.208 1.00 93.31 187 LYS A C 1
ATOM 1538 O O . LYS A 1 187 ? -19.721 -3.122 8.653 1.00 93.31 187 LYS A O 1
ATOM 1543 N N . ALA A 1 188 ? -18.697 -4.311 10.264 1.00 93.25 188 ALA A N 1
ATOM 1544 C CA . ALA A 1 188 ? -19.886 -4.856 10.931 1.00 93.25 188 ALA A CA 1
ATOM 1545 C C . ALA A 1 188 ? -19.802 -4.654 12.460 1.00 93.25 188 ALA A C 1
ATOM 1547 O O . ALA A 1 188 ? -20.240 -5.475 13.269 1.00 93.25 188 ALA A O 1
ATOM 1548 N N . ILE A 1 189 ? -19.138 -3.569 12.879 1.00 92.00 189 ILE A N 1
ATOM 1549 C CA . ILE A 1 189 ? -18.804 -3.329 14.285 1.00 92.00 189 ILE A CA 1
ATOM 1550 C C . ILE A 1 189 ? -20.047 -3.051 15.135 1.00 92.00 189 ILE A C 1
ATOM 1552 O O . ILE A 1 189 ? -20.099 -3.435 16.300 1.00 92.00 189 ILE A O 1
ATOM 1556 N N . LYS A 1 190 ? -21.070 -2.407 14.562 1.00 91.19 190 LYS A N 1
ATOM 1557 C CA . LYS A 1 190 ? -22.306 -2.073 15.283 1.00 91.19 190 LYS A CA 1
ATOM 1558 C C . LYS A 1 190 ? -23.100 -3.339 15.589 1.00 91.19 190 LYS A C 1
ATOM 1560 O O . LYS A 1 190 ? -23.547 -3.526 16.717 1.00 91.19 190 LYS A O 1
ATOM 1565 N N . GLU A 1 191 ? -23.209 -4.211 14.599 1.00 92.81 191 GLU A N 1
ATOM 1566 C CA . GLU A 1 191 ? -23.819 -5.534 14.657 1.00 92.81 191 GLU A CA 1
ATOM 1567 C C . GLU A 1 191 ? -23.085 -6.404 15.690 1.00 92.81 191 GLU A C 1
ATOM 1569 O O . GLU A 1 191 ? -23.702 -6.915 16.629 1.00 92.81 191 GLU A O 1
ATOM 1574 N N . ALA A 1 192 ? -21.749 -6.462 15.618 1.00 91.50 192 ALA A N 1
ATOM 1575 C CA . ALA A 1 192 ? -20.930 -7.195 16.585 1.00 91.50 192 ALA A CA 1
ATOM 1576 C C . ALA A 1 192 ? -21.118 -6.697 18.027 1.00 91.50 192 ALA A C 1
ATOM 1578 O O . ALA A 1 192 ? -21.211 -7.503 18.957 1.00 91.50 192 ALA A O 1
ATOM 1579 N N . ILE A 1 193 ? -21.220 -5.376 18.232 1.00 88.19 193 ILE A N 1
ATOM 1580 C CA . ILE A 1 193 ? -21.469 -4.786 19.556 1.00 88.19 193 ILE A CA 1
ATOM 1581 C C . ILE A 1 193 ? -22.859 -5.153 20.09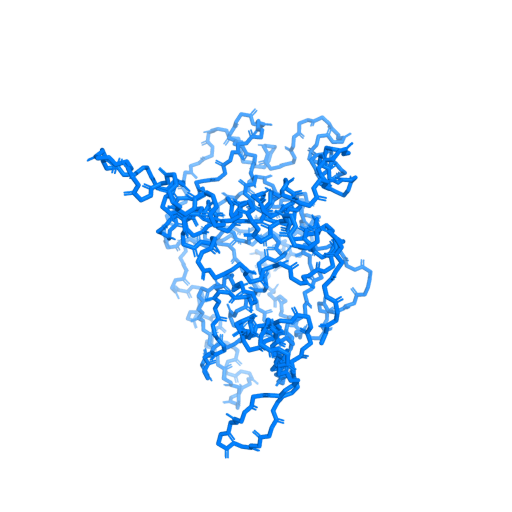1 1.00 88.19 193 ILE A C 1
ATOM 1583 O O . ILE A 1 193 ? -22.998 -5.389 21.294 1.00 88.19 193 ILE A O 1
ATOM 1587 N N . ARG A 1 194 ? -23.868 -5.281 19.219 1.00 90.12 194 ARG A N 1
ATOM 1588 C CA . ARG A 1 194 ? -25.197 -5.810 19.583 1.00 90.12 194 ARG A CA 1
ATOM 1589 C C . ARG A 1 194 ? -25.194 -7.318 19.858 1.00 90.12 194 ARG A C 1
ATOM 1591 O O . ARG A 1 194 ? -26.189 -7.847 20.347 1.00 90.12 194 ARG A O 1
ATOM 1598 N N . GLY A 1 195 ? -24.075 -8.000 19.616 1.00 89.75 195 GLY A N 1
ATOM 1599 C CA . GLY A 1 195 ? -23.914 -9.435 19.827 1.00 89.75 195 GLY A CA 1
ATOM 1600 C C . GLY A 1 195 ? -24.355 -10.286 18.640 1.00 89.75 195 GLY A C 1
ATOM 1601 O O . GLY A 1 195 ? -24.464 -11.502 18.795 1.00 89.75 195 GLY A O 1
ATOM 1602 N N . GLU A 1 196 ? -24.591 -9.671 17.481 1.00 92.75 196 GLU A N 1
ATOM 1603 C CA . GLU A 1 196 ? -24.872 -10.386 16.241 1.00 92.75 196 GLU A CA 1
ATOM 1604 C C . GLU A 1 196 ? -23.613 -11.123 15.770 1.00 92.75 196 GLU A C 1
ATOM 1606 O O . GLU A 1 196 ? -22.489 -10.642 15.928 1.00 92.75 196 GLU A O 1
ATOM 1611 N N . GLN A 1 197 ? -23.809 -12.317 15.213 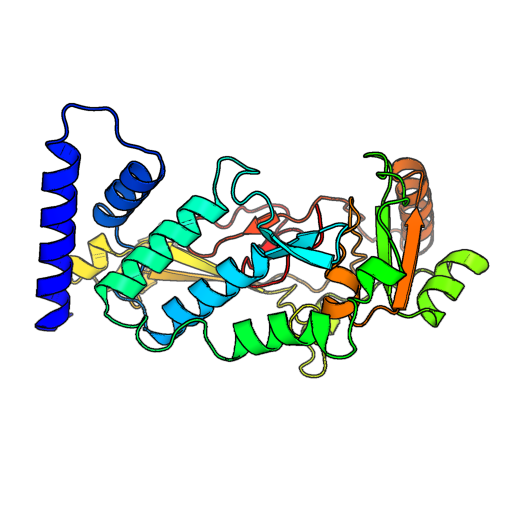1.00 92.19 197 GLN A N 1
ATOM 1612 C CA . GLN A 1 197 ? -22.735 -13.146 14.653 1.00 92.19 197 GLN A CA 1
ATOM 1613 C C . GLN A 1 197 ? -22.785 -13.211 13.127 1.00 92.19 197 GLN A C 1
ATOM 1615 O O . GLN A 1 197 ? -21.831 -13.660 12.503 1.00 92.19 197 GLN A O 1
ATOM 1620 N N . PHE A 1 198 ? -23.894 -12.777 12.530 1.00 93.56 198 PHE A N 1
ATOM 1621 C CA . PHE A 1 198 ? -24.132 -12.857 11.098 1.00 93.56 198 PHE A CA 1
ATOM 1622 C C . PHE A 1 198 ? -24.850 -11.602 10.619 1.00 93.56 198 PHE A C 1
ATOM 1624 O O . PHE A 1 198 ? -25.682 -11.061 11.347 1.00 93.56 198 PHE A O 1
ATOM 1631 N N . VAL A 1 199 ? -24.573 -11.200 9.382 1.00 90.38 199 VAL A N 1
ATOM 1632 C CA . VAL A 1 199 ? -25.360 -10.207 8.643 1.00 90.38 199 VAL A CA 1
ATOM 1633 C C . VAL A 1 199 ? -26.015 -10.899 7.453 1.00 90.38 199 VAL A C 1
ATOM 1635 O O . VAL A 1 199 ? -25.370 -11.682 6.750 1.00 90.38 199 VAL A O 1
ATOM 1638 N N . ASP A 1 200 ? -27.297 -10.621 7.235 1.00 88.25 200 ASP A N 1
ATOM 1639 C CA . ASP A 1 200 ? -28.033 -11.107 6.071 1.00 88.25 200 ASP A CA 1
ATOM 1640 C C . ASP A 1 200 ? -27.680 -10.272 4.826 1.00 88.25 200 ASP A C 1
ATOM 1642 O O . ASP A 1 200 ? -27.807 -9.047 4.818 1.00 88.25 200 ASP A O 1
ATOM 1646 N N . PHE A 1 201 ? -27.267 -10.946 3.755 1.00 80.88 201 PHE A N 1
ATOM 1647 C CA . PHE A 1 201 ? -27.080 -10.402 2.411 1.00 80.88 201 PHE A CA 1
ATOM 1648 C C . PHE A 1 201 ? -28.052 -11.072 1.438 1.00 80.88 201 PHE A C 1
ATOM 1650 O O . PHE A 1 201 ? -28.537 -12.177 1.677 1.00 80.88 201 PHE A O 1
ATOM 1657 N N . ASN A 1 202 ? -28.263 -10.454 0.271 1.00 75.62 202 ASN A N 1
ATOM 1658 C CA . ASN A 1 202 ? -29.090 -11.033 -0.797 1.00 75.62 202 ASN A CA 1
ATOM 1659 C C . ASN A 1 202 ? -28.642 -12.453 -1.209 1.00 75.62 202 ASN A C 1
ATOM 1661 O O . ASN A 1 202 ? -29.460 -13.235 -1.681 1.00 75.62 202 ASN A O 1
ATOM 1665 N N . ALA A 1 203 ? -27.358 -12.783 -1.028 1.00 74.38 203 ALA A N 1
ATOM 1666 C CA . ALA A 1 203 ? -26.766 -14.076 -1.376 1.00 74.38 203 ALA A CA 1
ATOM 1667 C C . ALA A 1 203 ? -26.675 -15.076 -0.200 1.00 74.38 203 ALA A C 1
ATOM 1669 O O . ALA A 1 203 ? -26.183 -16.186 -0.393 1.00 74.38 203 ALA A O 1
ATOM 1670 N N . GLY A 1 204 ? -27.124 -14.713 1.009 1.00 85.12 204 GLY A N 1
ATOM 1671 C CA . GLY A 1 204 ? -27.056 -15.565 2.202 1.00 85.12 204 GLY A CA 1
ATOM 1672 C C . GLY A 1 204 ? -26.551 -14.835 3.447 1.00 85.12 204 GLY A C 1
ATOM 1673 O O . GLY A 1 204 ? -26.505 -13.611 3.492 1.00 85.12 204 GLY A O 1
ATOM 1674 N N . LYS A 1 205 ? -26.165 -15.594 4.477 1.00 90.12 205 LYS A N 1
ATOM 1675 C CA . LYS A 1 205 ? -25.607 -15.054 5.726 1.00 90.12 205 LYS A CA 1
ATOM 1676 C C . LYS A 1 205 ? -24.090 -14.986 5.650 1.00 90.12 205 LYS A C 1
ATOM 1678 O O . LYS A 1 205 ? -23.459 -15.990 5.334 1.00 90.12 205 LYS A O 1
ATOM 1683 N N . ALA A 1 206 ? -23.520 -13.838 5.997 1.00 91.62 206 ALA A N 1
ATOM 1684 C CA . ALA A 1 206 ? -22.079 -13.688 6.159 1.00 91.62 206 ALA A CA 1
ATOM 1685 C C . ALA A 1 206 ? -21.720 -13.617 7.644 1.00 91.62 206 ALA A C 1
ATOM 1687 O O . ALA A 1 206 ? -22.398 -12.935 8.414 1.00 91.62 206 ALA A O 1
ATOM 1688 N N . GLU A 1 207 ? -20.670 -14.329 8.042 1.00 94.31 207 GLU A N 1
ATOM 1689 C CA . GLU A 1 207 ? -20.177 -14.339 9.419 1.00 94.31 207 GLU A CA 1
ATOM 1690 C C . GLU A 1 207 ? -19.471 -13.023 9.766 1.00 94.31 207 GLU A C 1
ATOM 1692 O O . GLU A 1 207 ? -18.699 -12.479 8.972 1.00 94.31 207 GLU A O 1
ATOM 1697 N N . ILE A 1 208 ? -19.727 -12.533 10.978 1.00 93.94 208 ILE A N 1
ATOM 1698 C CA . ILE A 1 208 ? -19.014 -11.407 11.568 1.00 93.94 208 ILE A CA 1
ATOM 1699 C C . ILE A 1 208 ? -17.856 -11.946 12.407 1.00 93.94 208 ILE A C 1
ATOM 1701 O O . ILE A 1 208 ? -18.060 -12.562 13.453 1.00 93.94 208 ILE A O 1
ATOM 1705 N N . ILE A 1 209 ? -16.632 -11.635 11.995 1.00 91.88 209 ILE A N 1
ATOM 1706 C CA . ILE A 1 209 ? -15.397 -11.990 12.694 1.00 91.88 209 ILE A CA 1
ATOM 1707 C C . ILE A 1 209 ? -14.773 -10.695 13.199 1.00 91.88 209 ILE A C 1
ATOM 1709 O O . ILE A 1 209 ? -14.476 -9.810 12.408 1.00 91.88 209 ILE A O 1
ATOM 1713 N N . ASN A 1 210 ? -14.591 -10.537 14.512 1.00 90.25 210 ASN A N 1
ATOM 1714 C CA . ASN A 1 210 ? -13.952 -9.346 15.096 1.00 90.25 210 ASN A CA 1
ATOM 1715 C C . ASN A 1 210 ? -14.529 -8.002 14.589 1.00 90.25 210 ASN A C 1
ATOM 1717 O O . ASN A 1 210 ? -13.802 -7.043 14.345 1.00 90.25 210 ASN A O 1
ATOM 1721 N N . GLY A 1 211 ? -15.853 -7.918 14.417 1.00 90.69 211 GLY A N 1
ATOM 1722 C CA . GLY A 1 211 ? -16.515 -6.689 13.962 1.00 90.69 211 GLY A CA 1
ATOM 1723 C C . GLY A 1 211 ? -16.379 -6.391 12.469 1.00 90.69 211 GLY A C 1
ATOM 1724 O O . GLY A 1 211 ? -16.710 -5.281 12.047 1.00 90.69 211 GLY A O 1
ATOM 1725 N N . ILE A 1 212 ? -15.926 -7.358 11.670 1.00 93.94 212 ILE A N 1
ATOM 1726 C CA . ILE A 1 212 ? -15.866 -7.265 10.211 1.00 93.94 212 ILE A CA 1
ATOM 1727 C C . ILE A 1 212 ? -16.508 -8.475 9.536 1.00 93.94 212 ILE A C 1
ATOM 1729 O O . ILE A 1 212 ? -16.652 -9.532 10.138 1.00 93.94 212 ILE A O 1
ATOM 1733 N N . ILE A 1 213 ? -16.807 -8.334 8.251 1.00 93.38 213 ILE A N 1
ATOM 1734 C CA . ILE A 1 213 ? -17.079 -9.444 7.341 1.00 93.38 213 ILE A CA 1
ATOM 1735 C C . ILE A 1 213 ? -15.900 -9.520 6.359 1.00 93.38 213 ILE A C 1
ATOM 1737 O O . ILE A 1 213 ? -15.703 -8.573 5.583 1.00 93.38 213 ILE A O 1
ATOM 1741 N N . PRO A 1 214 ? -15.074 -10.581 6.408 1.00 92.75 214 PRO A N 1
ATOM 1742 C CA . PRO A 1 214 ? -13.969 -10.745 5.475 1.00 92.75 214 PRO A CA 1
ATOM 1743 C C . PRO A 1 214 ? -14.498 -11.117 4.088 1.00 92.75 214 PRO A C 1
ATOM 1745 O O . PRO A 1 214 ? -15.361 -11.981 3.948 1.00 92.75 214 PRO A O 1
ATOM 1748 N N . ILE A 1 215 ? -13.955 -10.477 3.057 1.00 90.88 215 ILE A N 1
ATOM 1749 C CA . ILE A 1 215 ? -14.241 -10.797 1.659 1.00 90.88 215 ILE A CA 1
ATOM 1750 C C . ILE A 1 215 ? -12.920 -11.001 0.941 1.00 90.88 215 ILE A C 1
ATOM 1752 O O . ILE A 1 215 ? -12.040 -10.145 1.008 1.00 90.88 215 ILE A O 1
ATOM 1756 N N . GLU A 1 216 ? -12.808 -12.109 0.221 1.00 90.69 216 GLU A N 1
ATOM 1757 C CA . GLU A 1 216 ? -11.684 -12.383 -0.661 1.00 90.69 216 GLU A CA 1
ATOM 1758 C C . GLU A 1 216 ? -12.169 -12.402 -2.110 1.00 90.69 216 GLU A C 1
ATOM 1760 O O . GLU A 1 216 ? -13.075 -13.154 -2.468 1.00 90.69 216 GLU A O 1
ATOM 1765 N N . ILE A 1 217 ? -11.553 -11.573 -2.950 1.00 89.50 217 ILE A N 1
ATOM 1766 C CA . ILE A 1 217 ? -11.693 -11.653 -4.403 1.00 89.50 217 ILE A CA 1
ATOM 1767 C C . ILE A 1 217 ? -10.467 -12.362 -4.951 1.00 89.50 217 ILE A C 1
ATOM 1769 O O . ILE A 1 217 ? -9.338 -11.908 -4.755 1.00 89.50 217 ILE A O 1
ATOM 1773 N N . ILE A 1 218 ? -10.709 -13.462 -5.659 1.00 89.50 218 ILE A N 1
ATOM 1774 C CA . ILE A 1 218 ? -9.683 -14.235 -6.350 1.00 89.50 218 ILE A CA 1
ATOM 1775 C C . ILE A 1 218 ? -9.765 -13.905 -7.835 1.00 89.50 218 ILE A C 1
ATOM 1777 O O . ILE A 1 218 ? -10.818 -14.035 -8.456 1.00 89.50 218 ILE A O 1
ATOM 1781 N N . MET A 1 219 ? -8.640 -13.487 -8.398 1.00 88.56 219 MET A N 1
ATOM 1782 C CA . MET A 1 219 ? -8.494 -13.176 -9.812 1.00 88.56 219 MET A CA 1
ATOM 1783 C C . MET A 1 219 ? -7.710 -14.267 -10.533 1.00 88.56 219 MET A C 1
ATOM 1785 O O . MET A 1 219 ? -6.908 -14.993 -9.937 1.00 88.56 219 MET A O 1
ATOM 1789 N N . ASN A 1 220 ? -7.920 -14.344 -11.844 1.00 90.00 220 ASN A N 1
ATOM 1790 C CA . ASN A 1 220 ? -7.092 -15.163 -12.718 1.00 90.00 220 ASN A CA 1
ATOM 1791 C C . ASN A 1 220 ? -5.662 -14.611 -12.774 1.00 90.00 220 ASN A C 1
ATOM 1793 O O . ASN A 1 220 ? -5.418 -13.442 -12.484 1.00 90.00 220 ASN A O 1
ATOM 1797 N N . ASP A 1 221 ? -4.709 -15.466 -13.139 1.00 91.69 221 ASP A N 1
ATOM 1798 C CA . ASP A 1 221 ? -3.329 -15.033 -13.351 1.00 91.69 221 ASP A CA 1
ATOM 1799 C C . ASP A 1 221 ? -3.254 -14.153 -14.610 1.00 91.69 221 ASP A C 1
ATOM 1801 O O . ASP A 1 221 ? -3.904 -14.438 -15.619 1.00 91.69 221 ASP A O 1
ATOM 1805 N N . TYR A 1 222 ? -2.464 -13.086 -14.553 1.00 91.69 222 TYR A N 1
ATOM 1806 C CA . TYR A 1 222 ? -2.275 -12.138 -15.651 1.00 91.69 222 TYR A CA 1
ATOM 1807 C C . TYR A 1 222 ? -0.814 -11.716 -15.734 1.00 91.69 222 TYR A C 1
ATOM 1809 O O . TYR A 1 222 ? -0.081 -11.769 -14.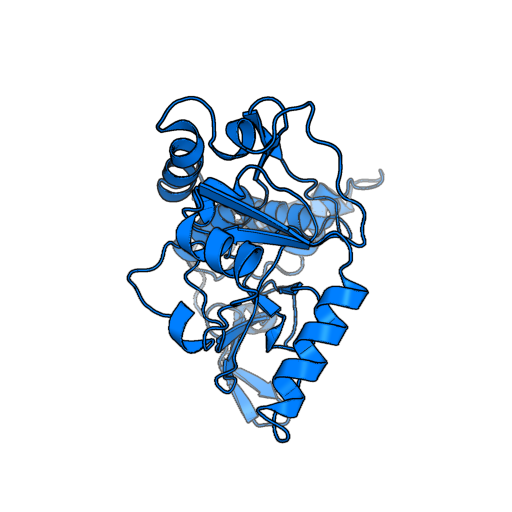752 1.00 91.69 222 TYR A O 1
ATOM 1817 N N . PHE A 1 223 ? -0.370 -11.286 -16.912 1.00 92.81 223 PHE A N 1
ATOM 1818 C CA . PHE A 1 223 ? 0.975 -10.745 -17.073 1.00 92.81 223 PHE A CA 1
ATOM 1819 C C . PHE A 1 223 ? 0.963 -9.241 -16.859 1.00 92.81 223 PHE A C 1
ATOM 1821 O O . PHE A 1 223 ? 0.123 -8.541 -17.419 1.00 92.81 223 PHE A O 1
ATOM 1828 N N . LEU A 1 224 ? 1.930 -8.738 -16.097 1.00 91.50 224 LEU A N 1
ATOM 1829 C CA . LEU A 1 224 ? 2.024 -7.315 -15.796 1.00 91.50 224 LEU A CA 1
ATOM 1830 C C . LEU A 1 224 ? 3.406 -6.736 -16.102 1.00 91.50 224 LEU A C 1
ATOM 1832 O O . LEU A 1 224 ? 4.445 -7.397 -15.991 1.00 91.50 224 LEU A O 1
ATOM 1836 N N . PHE A 1 225 ? 3.388 -5.461 -16.483 1.00 92.06 225 PHE A N 1
ATOM 1837 C CA . PHE A 1 225 ? 4.546 -4.584 -16.581 1.00 92.06 225 PHE A CA 1
ATOM 1838 C C . PHE A 1 225 ? 4.289 -3.359 -15.702 1.00 92.06 225 PHE A C 1
ATOM 1840 O O . PHE A 1 225 ? 3.445 -2.530 -16.026 1.00 92.06 225 PHE A O 1
ATOM 1847 N N . SER A 1 226 ? 5.011 -3.238 -14.588 1.00 89.50 226 SER A N 1
ATOM 1848 C CA . SER A 1 226 ? 4.888 -2.078 -13.694 1.00 89.50 226 SER A CA 1
ATOM 1849 C C . SER A 1 226 ? 5.950 -1.025 -13.989 1.00 89.50 226 SER A C 1
ATOM 1851 O O . SER A 1 226 ? 7.121 -1.370 -14.164 1.00 89.50 226 SER A O 1
ATOM 1853 N N . SER A 1 227 ? 5.564 0.244 -13.945 1.00 92.00 227 SER A N 1
ATOM 1854 C CA . SER A 1 227 ? 6.441 1.419 -14.004 1.00 92.00 227 SER A CA 1
ATOM 1855 C C . SER A 1 227 ? 5.897 2.515 -13.087 1.00 92.00 227 SER A C 1
ATOM 1857 O O . SER A 1 227 ? 4.711 2.511 -12.771 1.00 92.00 227 SER A O 1
ATOM 1859 N N . CYS A 1 228 ? 6.744 3.460 -12.697 1.00 90.31 228 CYS A N 1
ATOM 1860 C CA . CYS A 1 228 ? 6.357 4.658 -11.956 1.00 90.31 228 CYS A CA 1
ATOM 1861 C C . CYS A 1 228 ? 6.125 5.827 -12.917 1.00 90.31 228 CYS A C 1
ATOM 1863 O O . CYS A 1 228 ? 6.757 5.875 -13.973 1.00 90.31 228 CYS A O 1
ATOM 1865 N N . LYS A 1 229 ? 5.300 6.807 -12.540 1.00 87.81 229 LYS A N 1
ATOM 1866 C CA . LYS A 1 229 ? 5.227 8.085 -13.271 1.00 87.81 229 LYS A CA 1
ATOM 1867 C C . LYS A 1 229 ? 6.351 9.036 -12.877 1.00 87.81 229 LYS A C 1
ATOM 1869 O O . LYS A 1 229 ? 6.912 9.727 -13.719 1.00 87.81 229 LYS A O 1
ATOM 1874 N N . ASN A 1 230 ? 6.719 9.014 -11.597 1.00 86.62 230 ASN A N 1
ATOM 1875 C CA . ASN A 1 230 ? 7.676 9.948 -11.015 1.00 86.62 230 ASN A CA 1
ATOM 1876 C C . ASN A 1 230 ? 8.893 9.227 -10.433 1.00 86.62 230 ASN A C 1
ATOM 1878 O O . ASN A 1 230 ? 8.818 8.062 -10.030 1.00 86.62 230 ASN A O 1
ATOM 1882 N N . ILE A 1 231 ? 10.014 9.938 -10.336 1.00 89.00 231 ILE A N 1
ATOM 1883 C CA . ILE A 1 231 ? 11.190 9.455 -9.609 1.00 89.00 231 ILE A CA 1
ATOM 1884 C C . ILE A 1 231 ? 10.890 9.489 -8.112 1.00 89.00 231 ILE A C 1
ATOM 1886 O O . ILE A 1 231 ? 10.421 10.491 -7.584 1.00 89.00 231 ILE A O 1
ATOM 1890 N N . SER A 1 232 ? 11.192 8.393 -7.426 1.00 88.75 232 SER A N 1
ATOM 1891 C CA . SER A 1 232 ? 11.150 8.317 -5.969 1.00 88.75 232 SER A CA 1
ATOM 1892 C C . SER A 1 232 ? 12.451 7.679 -5.494 1.00 88.75 232 SER A C 1
ATOM 1894 O O . SER A 1 232 ? 12.851 6.615 -5.976 1.00 88.75 232 SER A O 1
ATOM 1896 N N . ARG A 1 233 ? 13.161 8.373 -4.600 1.00 91.31 233 ARG A N 1
ATOM 1897 C CA . ARG A 1 233 ? 14.551 8.043 -4.244 1.00 91.31 233 ARG A CA 1
ATOM 1898 C C . ARG A 1 233 ? 14.651 6.867 -3.272 1.00 91.31 233 ARG A C 1
ATOM 1900 O O . ARG A 1 233 ? 15.726 6.290 -3.130 1.00 91.31 233 ARG A O 1
ATOM 1907 N N . ARG A 1 234 ? 13.535 6.429 -2.685 1.00 90.50 234 ARG A N 1
ATOM 1908 C CA . ARG A 1 234 ? 13.445 5.141 -1.977 1.00 90.50 234 ARG A CA 1
ATOM 1909 C C . ARG A 1 234 ? 13.362 3.916 -2.900 1.00 90.50 234 ARG A C 1
ATOM 1911 O O . ARG A 1 234 ? 13.755 2.828 -2.486 1.00 90.50 234 ARG A O 1
ATOM 1918 N N . MET A 1 235 ? 12.879 4.072 -4.143 1.00 90.00 235 MET A N 1
ATOM 1919 C CA . MET A 1 235 ? 12.584 2.946 -5.050 1.00 90.00 235 MET A CA 1
ATOM 1920 C C . MET A 1 235 ? 13.794 2.040 -5.323 1.00 90.00 235 MET A C 1
ATOM 1922 O O . MET A 1 235 ? 13.612 0.823 -5.324 1.00 90.00 235 MET A O 1
ATOM 1926 N N . PRO A 1 236 ? 15.025 2.561 -5.515 1.00 92.69 236 PRO A N 1
ATOM 1927 C CA . PRO A 1 236 ? 16.199 1.709 -5.684 1.00 92.69 236 PRO A CA 1
ATOM 1928 C C . PRO A 1 236 ? 16.410 0.724 -4.532 1.00 92.69 236 PRO A C 1
ATOM 1930 O O . PRO A 1 236 ? 16.654 -0.452 -4.773 1.00 92.69 236 PRO A O 1
ATOM 1933 N N . THR A 1 237 ? 16.248 1.173 -3.287 1.00 91.44 237 THR A N 1
ATOM 1934 C CA . THR A 1 237 ? 16.391 0.303 -2.113 1.00 91.44 237 THR A CA 1
ATOM 1935 C C . THR A 1 237 ? 15.202 -0.644 -1.960 1.00 91.44 237 THR A C 1
ATOM 1937 O O . THR A 1 237 ? 15.406 -1.826 -1.703 1.00 91.44 237 THR A O 1
ATOM 1940 N N . ASP A 1 238 ? 13.971 -0.156 -2.145 1.00 88.06 238 ASP A N 1
ATOM 1941 C CA . ASP A 1 238 ? 12.765 -0.984 -2.001 1.00 88.06 238 ASP A CA 1
ATOM 1942 C C . ASP A 1 238 ? 12.737 -2.149 -3.009 1.00 88.06 238 ASP A C 1
ATOM 1944 O O . ASP A 1 238 ? 12.337 -3.260 -2.663 1.00 88.06 238 ASP A O 1
ATOM 1948 N N . PHE A 1 239 ? 13.192 -1.914 -4.243 1.00 87.31 239 PHE A N 1
ATOM 1949 C CA . PHE A 1 239 ? 13.137 -2.883 -5.344 1.00 87.31 239 PHE A CA 1
ATOM 1950 C C . PHE A 1 239 ? 14.477 -3.561 -5.663 1.00 87.31 239 PHE A C 1
ATOM 1952 O O . PHE A 1 239 ? 14.559 -4.249 -6.681 1.00 87.31 239 PHE A O 1
ATOM 1959 N N . ASP A 1 240 ? 15.511 -3.366 -4.837 1.00 90.50 240 ASP A N 1
ATOM 1960 C CA . ASP A 1 240 ? 16.885 -3.832 -5.108 1.00 90.50 240 ASP A CA 1
ATOM 1961 C C . ASP A 1 240 ? 17.363 -3.468 -6.528 1.00 90.50 240 ASP A C 1
ATOM 1963 O O . ASP A 1 240 ? 17.916 -4.267 -7.288 1.00 90.50 240 ASP A O 1
ATOM 1967 N N . ALA A 1 241 ? 17.070 -2.233 -6.928 1.00 92.31 241 ALA A N 1
ATOM 1968 C CA . ALA A 1 241 ? 17.413 -1.703 -8.232 1.00 92.31 241 ALA A CA 1
ATOM 1969 C C . ALA A 1 241 ? 18.686 -0.856 -8.148 1.00 92.31 241 ALA A C 1
ATOM 1971 O O . ALA A 1 241 ? 18.851 -0.014 -7.270 1.00 92.31 241 ALA A O 1
ATOM 1972 N N . ASN A 1 242 ? 19.572 -1.046 -9.123 1.00 93.75 242 ASN A N 1
ATOM 1973 C CA . ASN A 1 242 ? 20.800 -0.262 -9.289 1.00 93.75 242 ASN A CA 1
ATOM 1974 C C . ASN A 1 242 ? 20.820 0.513 -10.618 1.00 93.75 242 ASN A C 1
ATOM 1976 O O . ASN A 1 242 ? 21.847 1.067 -11.012 1.00 93.75 242 ASN A O 1
ATOM 1980 N N . SER A 1 243 ? 19.696 0.523 -11.337 1.00 94.94 243 SER A N 1
ATOM 1981 C CA . SER A 1 243 ? 19.531 1.236 -12.593 1.00 94.94 243 SER A CA 1
ATOM 1982 C C . SER A 1 243 ? 18.059 1.582 -12.838 1.00 94.94 243 SER A C 1
ATOM 1984 O O . SER A 1 243 ? 17.145 0.989 -12.256 1.00 94.94 243 SER A O 1
ATOM 1986 N N . ALA A 1 244 ? 17.826 2.576 -13.692 1.00 95.81 244 ALA A N 1
ATOM 1987 C CA . ALA A 1 244 ? 16.496 3.025 -14.066 1.00 95.81 244 ALA A CA 1
ATOM 1988 C C . ALA A 1 244 ? 16.430 3.342 -15.562 1.00 95.81 244 ALA A C 1
ATOM 1990 O O . ALA A 1 244 ? 17.346 3.940 -16.124 1.00 95.81 244 ALA A O 1
ATOM 1991 N N . LEU A 1 245 ? 15.321 2.965 -16.192 1.00 96.25 245 LEU A N 1
ATOM 1992 C CA . LEU A 1 245 ? 14.987 3.327 -17.563 1.00 96.25 245 LEU A CA 1
ATOM 1993 C C . LEU A 1 245 ? 13.952 4.447 -17.536 1.00 96.25 245 LEU A C 1
ATOM 1995 O O . LEU A 1 245 ? 12.888 4.283 -16.940 1.00 96.25 245 LEU A O 1
ATOM 1999 N N . ILE A 1 246 ? 14.254 5.550 -18.218 1.00 96.00 246 ILE A N 1
ATOM 2000 C CA . ILE A 1 246 ? 13.340 6.682 -18.379 1.00 96.00 246 ILE A CA 1
ATOM 2001 C C . ILE A 1 246 ? 12.758 6.641 -19.787 1.00 96.00 246 ILE A C 1
ATOM 2003 O O . ILE A 1 246 ? 13.466 6.808 -20.781 1.00 96.00 246 ILE A O 1
ATOM 2007 N N . ILE A 1 247 ? 11.451 6.439 -19.860 1.00 96.00 247 ILE A N 1
ATOM 2008 C CA . ILE A 1 247 ? 10.674 6.438 -21.094 1.00 96.00 247 ILE A CA 1
ATOM 2009 C C . ILE A 1 247 ? 10.044 7.822 -21.209 1.00 96.00 247 ILE A C 1
ATOM 2011 O O . ILE A 1 247 ? 9.151 8.146 -20.440 1.00 96.00 247 ILE A O 1
ATOM 2015 N N . LYS A 1 248 ? 10.521 8.648 -22.144 1.00 94.88 248 LYS A N 1
ATOM 2016 C CA . LYS A 1 248 ? 10.125 10.069 -22.254 1.00 94.88 248 LYS A CA 1
ATOM 2017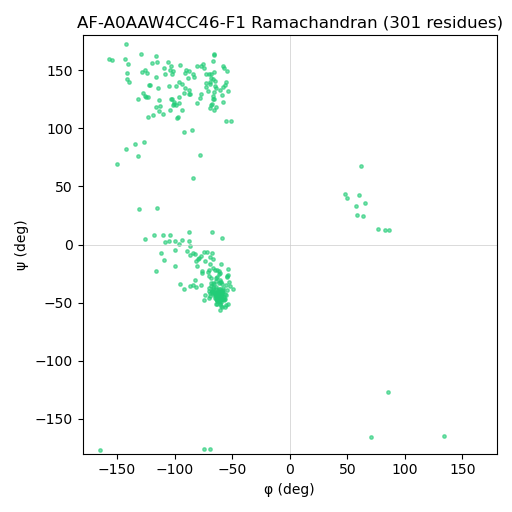 C C . LYS A 1 248 ? 8.781 10.308 -22.951 1.00 94.88 248 LYS A C 1
ATOM 2019 O O . LYS A 1 248 ? 8.230 11.400 -22.847 1.00 94.88 248 LYS A O 1
ATOM 2024 N N . ASP A 1 249 ? 8.303 9.320 -23.707 1.00 95.56 249 ASP A N 1
ATOM 2025 C CA . ASP A 1 249 ? 7.019 9.372 -24.406 1.00 95.56 249 ASP A CA 1
ATOM 2026 C C . ASP A 1 249 ? 6.175 8.148 -24.048 1.00 95.56 249 ASP A C 1
ATOM 2028 O O . ASP A 1 249 ? 6.238 7.098 -24.696 1.00 95.56 249 ASP A O 1
ATOM 2032 N N . LYS A 1 250 ? 5.408 8.298 -22.965 1.00 95.00 250 LYS A N 1
ATOM 2033 C CA . LYS A 1 250 ? 4.507 7.293 -22.406 1.00 95.00 250 LYS A CA 1
ATOM 2034 C C . LYS A 1 250 ? 3.549 6.776 -23.478 1.00 95.00 250 LYS A C 1
ATOM 2036 O O . LYS A 1 250 ? 3.468 5.566 -23.684 1.00 95.00 250 LYS A O 1
ATOM 2041 N N . LYS A 1 251 ? 2.865 7.680 -24.187 1.00 95.12 251 LYS A N 1
ATOM 2042 C CA . LYS A 1 251 ? 1.853 7.318 -25.193 1.00 95.12 251 LYS A CA 1
ATOM 2043 C C . LYS A 1 251 ? 2.454 6.469 -26.303 1.00 95.12 251 LYS A C 1
ATOM 2045 O O . LYS A 1 251 ? 1.982 5.362 -26.554 1.00 95.12 251 LYS A O 1
ATOM 2050 N N . GLN A 1 252 ? 3.540 6.944 -26.913 1.00 96.62 252 GLN A N 1
ATOM 2051 C CA . GLN A 1 252 ? 4.177 6.213 -28.004 1.00 96.62 252 GLN A CA 1
ATOM 2052 C C . GLN A 1 252 ? 4.740 4.863 -27.539 1.00 96.62 252 GLN A C 1
ATOM 2054 O O . GLN A 1 252 ? 4.663 3.873 -28.272 1.00 96.62 252 GLN A O 1
ATOM 2059 N N . PHE A 1 253 ? 5.310 4.801 -26.333 1.00 95.81 253 PHE A N 1
ATOM 2060 C CA . PHE A 1 253 ? 5.799 3.549 -25.767 1.00 95.81 253 PHE A CA 1
ATOM 2061 C C . PHE A 1 253 ? 4.673 2.526 -25.601 1.00 95.81 253 PHE A C 1
ATOM 2063 O O . PHE A 1 253 ? 4.800 1.409 -26.107 1.00 95.81 253 PHE A O 1
ATOM 2070 N N . ILE A 1 254 ? 3.564 2.908 -24.960 1.00 95.75 254 ILE A N 1
ATOM 2071 C CA . ILE A 1 254 ? 2.419 2.018 -24.744 1.00 95.75 254 ILE A CA 1
ATOM 2072 C C . ILE A 1 254 ? 1.817 1.559 -26.068 1.00 95.75 254 ILE A C 1
ATOM 2074 O O . ILE A 1 254 ? 1.569 0.366 -26.226 1.00 95.75 254 ILE A O 1
ATOM 2078 N N . GLU A 1 255 ? 1.635 2.452 -27.042 1.00 96.38 255 GLU A N 1
ATOM 2079 C CA . GLU A 1 255 ? 1.110 2.074 -28.358 1.00 96.38 255 GLU A CA 1
ATOM 2080 C C . GLU A 1 255 ? 2.001 1.035 -29.046 1.00 96.38 255 GLU A C 1
ATOM 2082 O O . GLU A 1 255 ? 1.515 0.010 -29.529 1.00 96.38 255 GLU A O 1
ATOM 2087 N N . ARG A 1 256 ? 3.322 1.251 -29.056 1.00 95.38 256 ARG A N 1
ATOM 2088 C CA . ARG A 1 256 ? 4.277 0.299 -29.645 1.00 95.38 256 ARG A CA 1
ATOM 2089 C C . ARG A 1 256 ? 4.269 -1.031 -28.902 1.00 95.38 256 ARG A C 1
ATOM 2091 O O . ARG A 1 256 ? 4.275 -2.082 -29.545 1.00 95.38 256 ARG A O 1
ATOM 2098 N N . PHE A 1 257 ? 4.242 -0.986 -27.574 1.00 94.56 257 PHE A N 1
ATOM 2099 C CA . PHE A 1 257 ? 4.226 -2.169 -26.724 1.00 94.56 257 PHE A CA 1
ATOM 2100 C C . PHE A 1 257 ? 2.948 -2.990 -26.944 1.00 94.56 257 PHE A C 1
ATOM 2102 O O . PHE A 1 257 ? 3.033 -4.174 -27.275 1.00 94.56 257 PHE A O 1
ATOM 2109 N N . LYS A 1 258 ? 1.777 -2.344 -26.877 1.00 95.94 258 LYS A N 1
ATOM 2110 C CA . LYS A 1 258 ? 0.461 -2.934 -27.153 1.00 95.94 258 LYS A CA 1
ATOM 2111 C C . LYS A 1 258 ? 0.414 -3.559 -28.542 1.00 95.94 258 LYS A C 1
ATOM 2113 O O . LYS A 1 258 ? 0.081 -4.734 -28.669 1.00 95.94 258 LYS A O 1
ATOM 2118 N N . ASN A 1 259 ? 0.798 -2.813 -29.578 1.00 95.75 259 ASN A N 1
ATOM 2119 C CA . ASN A 1 259 ? 0.753 -3.301 -30.957 1.00 95.75 259 ASN A CA 1
ATOM 2120 C C . ASN A 1 259 ? 1.632 -4.542 -31.142 1.00 95.75 259 ASN A C 1
ATOM 2122 O O . ASN A 1 259 ? 1.206 -5.514 -31.766 1.00 95.75 259 ASN A O 1
ATOM 2126 N N . LYS A 1 260 ? 2.846 -4.550 -30.576 1.00 94.12 260 LYS A N 1
ATOM 2127 C CA . LYS A 1 260 ? 3.734 -5.719 -30.648 1.00 94.12 260 LYS A CA 1
ATOM 2128 C C . LYS A 1 260 ? 3.199 -6.911 -29.862 1.00 94.12 260 LYS A C 1
ATOM 2130 O O . LYS A 1 260 ? 3.269 -8.027 -30.377 1.00 94.12 260 LYS A O 1
ATOM 2135 N N . LEU A 1 261 ? 2.643 -6.685 -28.672 1.00 94.00 261 LEU A N 1
ATOM 2136 C CA . LEU A 1 261 ? 2.069 -7.748 -27.852 1.00 94.00 261 LEU A CA 1
ATOM 2137 C C . LEU A 1 261 ? 0.872 -8.398 -28.553 1.00 94.00 261 LEU A C 1
ATOM 2139 O O . LEU A 1 261 ? 0.872 -9.610 -28.740 1.00 94.00 261 LEU A O 1
ATOM 2143 N N . LEU A 1 262 ? -0.086 -7.594 -29.021 1.00 96.06 262 LEU A N 1
ATOM 2144 C CA . LEU A 1 262 ? -1.304 -8.081 -29.673 1.00 96.06 262 LEU A CA 1
ATOM 2145 C C . LEU A 1 262 ? -1.039 -8.680 -31.060 1.00 96.06 262 LEU A C 1
ATOM 2147 O O . LEU A 1 262 ? -1.742 -9.593 -31.472 1.00 96.06 262 LEU A O 1
ATOM 2151 N N . THR A 1 263 ? 0.014 -8.252 -31.765 1.00 96.31 263 THR A N 1
ATOM 2152 C CA . THR A 1 263 ? 0.436 -8.928 -33.008 1.00 96.31 263 THR A CA 1
ATOM 2153 C C . THR A 1 263 ? 0.910 -10.357 -32.730 1.00 96.31 263 THR A C 1
ATOM 2155 O O . THR A 1 263 ? 0.628 -11.268 -33.503 1.00 96.31 263 THR A O 1
ATOM 2158 N N . LYS A 1 264 ? 1.650 -10.566 -31.633 1.00 95.12 264 LYS A N 1
ATOM 2159 C CA . LYS A 1 264 ? 2.189 -11.883 -31.264 1.00 95.12 264 LYS A CA 1
ATOM 2160 C C . LYS A 1 264 ? 1.159 -12.757 -30.541 1.00 95.12 264 LYS A C 1
ATOM 2162 O O . LYS A 1 264 ? 1.202 -13.978 -30.665 1.00 95.12 264 LYS A O 1
ATOM 2167 N N . HIS A 1 265 ? 0.243 -12.132 -29.807 1.00 95.19 265 HIS A N 1
ATOM 2168 C CA . HIS A 1 265 ? -0.801 -12.780 -29.020 1.00 95.19 265 HIS A CA 1
ATOM 2169 C C . HIS A 1 265 ? -2.169 -12.120 -29.290 1.00 95.19 265 HIS A C 1
ATOM 2171 O O . HIS A 1 265 ? -2.659 -11.365 -28.452 1.00 95.19 265 HIS A O 1
ATOM 2177 N N . PRO A 1 266 ? -2.814 -12.397 -30.443 1.00 94.69 266 PRO A N 1
ATOM 2178 C CA . PRO A 1 266 ? -4.038 -11.695 -30.855 1.00 94.69 266 PRO A CA 1
ATOM 2179 C C . PRO A 1 266 ? -5.258 -11.914 -29.955 1.00 94.69 266 PRO A C 1
ATOM 2181 O O . PRO A 1 266 ? -6.173 -11.101 -29.966 1.00 94.69 266 PRO A O 1
ATOM 2184 N N . GLY A 1 267 ? -5.285 -13.009 -29.190 1.00 95.06 267 GLY A N 1
ATOM 2185 C CA . GLY A 1 267 ? -6.364 -13.312 -28.245 1.00 95.06 267 GLY A CA 1
ATOM 2186 C C . GLY A 1 267 ? -6.168 -12.715 -26.850 1.00 95.06 267 GLY A C 1
ATOM 2187 O O . GLY A 1 267 ? -6.951 -13.022 -25.959 1.00 95.06 267 GLY A O 1
ATOM 2188 N N . TRP A 1 268 ? -5.102 -11.943 -26.624 1.00 94.69 268 TRP A N 1
ATOM 2189 C CA . TRP A 1 268 ? -4.860 -11.304 -25.333 1.00 94.69 268 TRP A CA 1
ATOM 2190 C C . TRP A 1 268 ? -5.560 -9.954 -25.252 1.00 94.69 268 TRP A C 1
ATOM 2192 O O . TRP A 1 268 ? -5.687 -9.236 -26.242 1.00 94.69 268 TRP A O 1
ATOM 2202 N N . GLU A 1 269 ? -5.952 -9.585 -24.040 1.00 93.44 269 GLU A N 1
ATOM 2203 C CA . GLU A 1 269 ? -6.390 -8.234 -23.725 1.00 93.44 269 GLU A CA 1
ATOM 2204 C C . GLU A 1 269 ? -5.203 -7.418 -23.200 1.00 93.44 269 GLU A C 1
ATOM 2206 O O . GLU A 1 269 ? -4.380 -7.912 -22.428 1.00 93.44 269 GLU A O 1
ATOM 2211 N N . PHE A 1 270 ? -5.098 -6.163 -23.637 1.00 94.25 270 PHE A N 1
ATOM 2212 C CA . PHE A 1 270 ? -4.112 -5.219 -23.120 1.00 94.25 270 PHE A CA 1
ATOM 2213 C C . PHE A 1 270 ? -4.833 -4.071 -22.427 1.00 94.25 270 PHE A C 1
ATOM 2215 O O . PHE A 1 270 ? -5.556 -3.312 -23.081 1.00 94.25 270 PHE A O 1
ATOM 2222 N N . ILE A 1 271 ? -4.574 -3.917 -21.132 1.00 92.81 271 ILE A N 1
ATOM 2223 C CA . ILE A 1 271 ? -5.142 -2.864 -20.296 1.00 92.81 271 ILE A CA 1
ATOM 2224 C C . ILE A 1 271 ? -3.992 -2.049 -19.703 1.00 92.81 271 ILE A C 1
ATOM 2226 O O . ILE A 1 271 ? -2.984 -2.599 -19.260 1.00 92.81 271 ILE A O 1
ATOM 2230 N N . GLU A 1 272 ? -4.146 -0.730 -19.699 1.00 92.12 272 GLU A N 1
ATOM 2231 C CA . GLU A 1 272 ? -3.222 0.213 -19.076 1.00 92.12 272 GLU A CA 1
ATOM 2232 C C . GLU A 1 272 ? -4.007 1.081 -18.095 1.00 92.12 272 GLU A C 1
ATOM 2234 O O . GLU A 1 272 ? -5.010 1.692 -18.470 1.00 92.12 272 GLU A O 1
ATOM 2239 N N . LYS A 1 273 ? -3.553 1.145 -16.844 1.00 90.81 273 LYS A N 1
ATOM 2240 C CA . LYS A 1 273 ? -4.148 2.002 -15.824 1.00 90.81 273 LYS A CA 1
ATOM 2241 C C . LYS A 1 273 ? -3.146 2.298 -14.716 1.00 90.81 273 LYS A C 1
ATOM 2243 O O . LYS A 1 273 ? -2.175 1.565 -14.520 1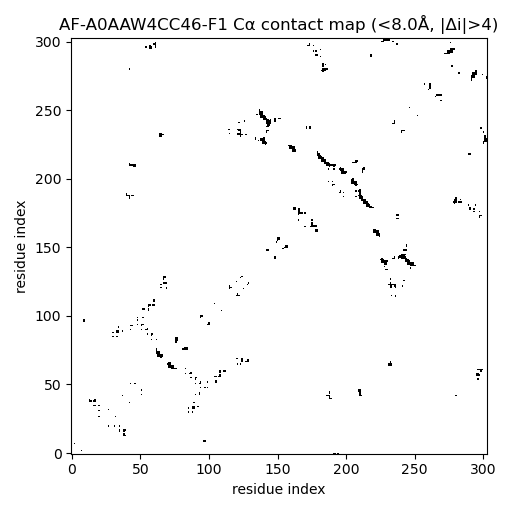.00 90.81 273 LYS A O 1
ATOM 2248 N N . ASP A 1 274 ? -3.417 3.367 -13.983 1.00 87.69 274 ASP A N 1
ATOM 2249 C CA . ASP A 1 274 ? -2.705 3.676 -12.752 1.00 87.69 274 ASP A CA 1
ATOM 2250 C C . ASP A 1 274 ? -3.124 2.726 -11.633 1.00 87.69 274 ASP A C 1
ATOM 2252 O O . ASP A 1 274 ? -4.281 2.303 -11.546 1.00 87.69 274 ASP A O 1
ATOM 2256 N N . VAL A 1 275 ? -2.170 2.422 -10.758 1.00 86.06 275 VAL A N 1
ATOM 2257 C CA . VAL A 1 275 ? -2.411 1.576 -9.596 1.00 86.06 275 VAL A CA 1
ATOM 2258 C C . VAL A 1 275 ? -3.145 2.367 -8.516 1.00 86.06 275 VAL A C 1
ATOM 2260 O O . VAL A 1 275 ? -2.704 3.436 -8.098 1.00 86.06 275 VAL A O 1
ATOM 2263 N N . TYR A 1 276 ? -4.235 1.799 -8.011 1.00 86.44 276 TYR A N 1
ATOM 2264 C CA . TYR A 1 276 ? -4.969 2.304 -6.861 1.00 86.44 276 TYR A CA 1
ATOM 2265 C C . TYR A 1 276 ? -4.604 1.520 -5.598 1.00 86.44 276 TYR A C 1
ATOM 2267 O O . TYR A 1 276 ? -4.811 0.310 -5.526 1.00 86.44 276 TYR A O 1
ATOM 2275 N N . TYR A 1 277 ? -4.092 2.209 -4.578 1.00 86.56 277 TYR A N 1
ATOM 2276 C CA . TYR A 1 277 ? -3.763 1.588 -3.295 1.00 86.56 277 TYR A CA 1
ATOM 2277 C C . TYR A 1 277 ? -4.994 1.524 -2.397 1.00 86.56 277 TYR A C 1
ATOM 2279 O O . TYR A 1 277 ? -5.360 2.509 -1.741 1.00 86.56 277 TYR A O 1
ATOM 2287 N N . TYR A 1 278 ? -5.635 0.360 -2.381 1.00 88.56 278 TYR A N 1
ATOM 2288 C CA . TYR A 1 278 ? -6.865 0.155 -1.645 1.00 88.56 278 TYR A CA 1
ATOM 2289 C C . TYR A 1 278 ? -6.590 -0.156 -0.172 1.00 88.56 278 TYR A C 1
ATOM 2291 O O . TYR A 1 278 ? -5.624 -0.826 0.197 1.00 88.56 278 TYR A O 1
ATOM 2299 N N . ASP A 1 279 ? -7.469 0.349 0.674 1.00 90.75 279 ASP A N 1
ATOM 2300 C CA . ASP A 1 279 ? -7.507 0.083 2.089 1.00 90.75 279 ASP A CA 1
ATOM 2301 C C . ASP A 1 279 ? -8.601 -0.954 2.383 1.00 90.75 279 ASP A C 1
ATOM 2303 O O . ASP A 1 279 ? -9.772 -0.657 2.139 1.00 90.75 279 ASP A O 1
ATOM 2307 N N . PRO A 1 280 ? -8.278 -2.131 2.953 1.00 91.75 280 PRO A N 1
ATOM 2308 C CA . PRO A 1 280 ? -9.254 -3.206 3.152 1.00 91.75 280 PRO A CA 1
ATOM 2309 C C . PRO A 1 280 ? -10.504 -2.806 3.924 1.00 91.75 280 PRO A C 1
ATOM 2311 O O . PRO A 1 280 ? -11.543 -3.430 3.756 1.00 91.75 280 PRO A O 1
ATOM 2314 N N . TYR A 1 281 ? -10.393 -1.815 4.806 1.00 92.12 281 TYR A N 1
ATOM 2315 C CA . TYR A 1 281 ? -11.479 -1.394 5.679 1.00 92.12 281 TYR A CA 1
ATOM 2316 C C . TYR A 1 281 ? -12.334 -0.285 5.090 1.00 92.12 281 TYR A C 1
ATOM 2318 O O . TYR A 1 281 ? -13.535 -0.231 5.347 1.00 92.12 281 TYR A O 1
ATOM 2326 N N . ASN A 1 282 ? -11.704 0.663 4.401 1.00 89.44 282 ASN A N 1
ATOM 2327 C CA . ASN A 1 282 ? -12.365 1.889 3.972 1.00 89.44 282 ASN A CA 1
ATOM 2328 C C . ASN A 1 282 ? -12.803 1.861 2.511 1.00 89.44 282 ASN A C 1
ATOM 2330 O O . ASN A 1 282 ? -13.686 2.641 2.159 1.00 89.44 282 ASN A O 1
ATOM 2334 N N . ASP A 1 283 ? -12.248 0.962 1.703 1.00 89.50 283 ASP A N 1
ATOM 2335 C CA . ASP A 1 283 ? -12.685 0.777 0.328 1.00 89.50 283 ASP A CA 1
ATOM 2336 C C . ASP A 1 283 ? -13.522 -0.487 0.197 1.00 89.50 283 ASP A C 1
ATOM 2338 O O . ASP A 1 283 ? -13.344 -1.469 0.920 1.00 89.50 283 ASP A O 1
ATOM 2342 N N . LEU A 1 284 ? -14.440 -0.454 -0.760 1.00 85.56 284 LEU A N 1
ATOM 2343 C CA . LEU A 1 284 ? -15.265 -1.596 -1.105 1.00 85.56 284 LEU A CA 1
ATOM 2344 C C . LEU A 1 284 ? -14.729 -2.258 -2.372 1.00 85.56 284 LEU A C 1
ATOM 2346 O O . LEU A 1 284 ? -14.181 -1.570 -3.242 1.00 85.56 284 LEU A O 1
ATOM 2350 N N . PRO A 1 285 ? -14.908 -3.580 -2.503 1.00 80.81 285 PRO A N 1
ATOM 2351 C CA . PRO A 1 285 ? -14.670 -4.233 -3.773 1.00 80.81 285 PRO A CA 1
ATOM 2352 C C . PRO A 1 285 ? -15.568 -3.600 -4.838 1.00 80.81 285 PRO A C 1
ATOM 2354 O O . PRO A 1 285 ? -16.788 -3.559 -4.692 1.00 80.81 285 PRO A O 1
ATOM 2357 N N . THR A 1 286 ? -14.961 -3.092 -5.906 1.00 74.38 286 THR A N 1
ATOM 2358 C CA . THR A 1 286 ? -15.688 -2.703 -7.120 1.00 74.38 286 THR A CA 1
ATOM 2359 C C . THR A 1 286 ? -15.480 -3.785 -8.172 1.00 74.38 286 THR A C 1
ATOM 2361 O O . THR A 1 286 ? -14.421 -4.408 -8.212 1.00 74.38 286 THR A O 1
ATOM 2364 N N . GLU A 1 287 ? -16.472 -4.033 -9.024 1.00 59.56 287 GLU A N 1
ATOM 2365 C CA . GLU A 1 287 ? -16.415 -5.131 -10.004 1.00 59.56 287 GLU A CA 1
ATOM 2366 C C . GLU A 1 287 ? -15.363 -4.929 -11.114 1.00 59.56 287 GLU A C 1
ATOM 2368 O O . GLU A 1 287 ? -15.109 -5.848 -11.886 1.00 59.56 287 GLU A O 1
ATOM 2373 N N . PHE A 1 288 ? -14.710 -3.763 -11.201 1.00 64.81 288 PHE A N 1
ATOM 2374 C CA . PHE A 1 288 ? -13.834 -3.417 -12.323 1.00 64.81 288 PHE A CA 1
ATOM 2375 C C . PHE A 1 288 ? -12.398 -3.094 -11.894 1.00 64.81 288 PHE A C 1
ATOM 2377 O O . PHE A 1 288 ? -12.179 -2.275 -11.003 1.00 64.81 288 PHE A O 1
ATOM 2384 N N . ASN A 1 289 ? -11.420 -3.600 -12.657 1.00 78.56 289 ASN A N 1
ATOM 2385 C CA . ASN A 1 289 ? -9.991 -3.254 -12.584 1.00 78.56 289 ASN A CA 1
ATOM 2386 C C . ASN A 1 289 ? -9.283 -3.654 -11.277 1.00 78.56 289 ASN A C 1
ATOM 2388 O O . ASN A 1 289 ? -8.399 -2.931 -10.807 1.00 78.56 289 ASN A O 1
ATOM 2392 N N . GLN A 1 290 ? -9.657 -4.789 -10.690 1.00 86.31 290 GLN A N 1
ATOM 2393 C CA . GLN A 1 290 ? -9.017 -5.319 -9.481 1.00 86.31 290 GLN A CA 1
ATOM 2394 C C . GLN A 1 290 ? -7.520 -5.640 -9.704 1.00 86.31 290 GLN A C 1
ATOM 2396 O O . GLN A 1 290 ? -6.720 -5.559 -8.767 1.00 86.31 290 GLN A O 1
ATOM 2401 N N . GLU A 1 291 ? -7.116 -5.867 -10.959 1.00 87.69 291 GLU A N 1
ATOM 2402 C CA . GLU A 1 291 ? -5.734 -6.028 -11.436 1.00 87.69 291 GLU A CA 1
ATOM 2403 C C . GLU A 1 291 ? -4.871 -4.784 -11.180 1.00 87.69 291 GLU A C 1
ATOM 2405 O O . GLU A 1 291 ? -3.651 -4.878 -11.061 1.00 87.69 291 GLU A O 1
ATOM 2410 N N . PHE A 1 292 ? -5.504 -3.614 -11.061 1.00 88.19 292 PHE A N 1
ATOM 2411 C CA . PHE A 1 292 ? -4.848 -2.338 -10.776 1.00 88.19 292 PHE A CA 1
ATOM 2412 C C . PHE A 1 292 ? -5.050 -1.879 -9.333 1.00 88.19 292 PHE A C 1
ATOM 2414 O O . PHE A 1 292 ? -4.586 -0.804 -8.961 1.00 88.19 292 PHE A O 1
ATOM 2421 N N . CYS A 1 293 ? -5.722 -2.667 -8.496 1.00 87.62 293 CYS A N 1
ATOM 2422 C CA . CYS A 1 293 ? -5.783 -2.408 -7.066 1.00 87.62 293 CYS A CA 1
ATOM 2423 C C . CYS A 1 293 ? -4.585 -3.073 -6.384 1.00 87.62 293 CYS A C 1
ATOM 2425 O O . CYS A 1 293 ? -4.363 -4.259 -6.577 1.00 87.62 293 CYS A O 1
ATOM 2427 N N . LYS A 1 294 ? -3.831 -2.346 -5.559 1.00 86.25 294 LYS A N 1
ATOM 2428 C CA . LYS A 1 294 ? -2.800 -2.914 -4.677 1.00 86.25 294 LYS A CA 1
ATOM 2429 C C . LYS A 1 294 ? -3.173 -2.682 -3.230 1.00 86.25 294 LYS A C 1
ATOM 2431 O O . LYS A 1 294 ? -3.731 -1.642 -2.892 1.00 86.25 294 LYS A O 1
ATOM 2436 N N . HIS A 1 295 ? -2.867 -3.640 -2.367 1.00 87.44 295 HIS A N 1
ATOM 2437 C CA . HIS A 1 295 ? -3.123 -3.471 -0.943 1.00 87.44 295 HIS A CA 1
ATOM 2438 C C . HIS A 1 295 ? -2.245 -2.340 -0.385 1.00 87.44 295 HIS A C 1
ATOM 2440 O O . HIS A 1 295 ? -1.049 -2.275 -0.673 1.00 87.44 295 HIS A O 1
ATOM 2446 N N . LEU A 1 296 ? -2.825 -1.470 0.446 1.00 86.38 296 LEU A N 1
ATOM 2447 C CA . LEU A 1 296 ? -2.146 -0.334 1.085 1.00 86.38 296 LEU A CA 1
ATOM 2448 C C . LEU A 1 296 ? -0.877 -0.720 1.861 1.00 86.38 296 LEU A C 1
ATOM 2450 O O . LEU A 1 296 ? -0.044 0.142 2.099 1.00 86.38 296 LEU A O 1
ATOM 2454 N N . SER A 1 297 ? -0.718 -1.983 2.262 1.00 83.38 297 SER A N 1
ATOM 2455 C CA . SER A 1 297 ? 0.491 -2.478 2.944 1.00 83.38 297 SER A CA 1
ATOM 2456 C C . SER A 1 297 ? 1.742 -2.489 2.074 1.00 83.38 297 SER A C 1
ATOM 2458 O O . SER A 1 297 ? 2.855 -2.560 2.595 1.00 83.38 297 SER A O 1
ATOM 2460 N N . TYR A 1 298 ? 1.583 -2.470 0.752 1.00 81.88 298 TYR A N 1
ATOM 2461 C CA . TYR A 1 298 ? 2.710 -2.498 -0.167 1.00 81.88 298 TYR A CA 1
ATOM 2462 C C . TYR A 1 298 ? 3.206 -1.083 -0.463 1.00 81.88 298 TYR A C 1
ATOM 2464 O O . TYR A 1 298 ? 2.385 -0.170 -0.584 1.00 81.88 298 TYR A O 1
ATOM 2472 N N . PRO A 1 299 ? 4.529 -0.885 -0.607 1.00 71.62 299 PRO A N 1
ATOM 2473 C CA . PRO A 1 299 ? 5.090 0.416 -0.928 1.00 71.62 299 PRO A CA 1
ATOM 2474 C C . PRO A 1 299 ? 4.452 1.022 -2.180 1.00 71.62 299 PRO A C 1
ATOM 2476 O O . PRO A 1 299 ? 4.333 0.334 -3.204 1.00 71.62 299 PRO A O 1
ATOM 2479 N N . PRO A 1 300 ? 4.046 2.303 -2.131 1.00 67.00 300 PRO A N 1
ATOM 2480 C CA . PRO A 1 300 ? 3.539 2.988 -3.299 1.00 67.00 300 PRO A CA 1
ATOM 2481 C C . PRO A 1 300 ? 4.649 3.140 -4.336 1.00 67.00 300 PRO A C 1
ATOM 2483 O O . PRO A 1 300 ? 5.621 3.862 -4.108 1.00 67.00 300 PRO A O 1
ATOM 2486 N N . VAL A 1 301 ? 4.492 2.502 -5.497 1.00 61.28 301 VAL A N 1
ATOM 2487 C CA . VAL A 1 301 ? 5.185 2.953 -6.706 1.00 61.28 301 VAL A CA 1
ATOM 2488 C C . VAL A 1 301 ? 4.583 4.308 -7.046 1.00 61.28 301 VAL A C 1
ATOM 2490 O O . VAL A 1 301 ? 3.363 4.439 -7.096 1.00 61.28 301 VAL A O 1
ATOM 2493 N N . SER A 1 302 ? 5.428 5.329 -7.180 1.00 51.75 302 SER A N 1
ATOM 2494 C CA . SER A 1 302 ? 5.011 6.706 -7.447 1.00 51.75 302 SER A CA 1
ATOM 2495 C C . SER A 1 302 ? 4.062 6.744 -8.648 1.00 51.75 302 SER A C 1
ATOM 2497 O O . SER A 1 302 ? 4.488 6.521 -9.787 1.00 51.75 302 SER A O 1
ATOM 2499 N N . GLY A 1 303 ? 2.778 6.956 -8.350 1.00 38.78 303 GLY A N 1
ATOM 2500 C CA . GLY A 1 303 ? 1.705 7.091 -9.327 1.00 38.78 303 GLY A CA 1
ATOM 2501 C C . GLY A 1 303 ? 1.639 8.469 -9.945 1.00 38.78 303 GLY A C 1
ATOM 2502 O O . GLY A 1 303 ? 2.562 9.291 -9.733 1.00 38.78 303 GLY A O 1
#